Protein 8C4Y (pdb70)

Solvent-accessible surface area: 13620 Å² total; per-residue (Å²): 168,48,0,44,0,11,2,8,1,108,35,138,41,4,115,136,13,6,84,109,3,53,137,105,65,58,6,68,10,113,85,76,46,47,76,8,138,48,3,8,85,112,0,108,217,48,21,161,131,13,109,1,1,0,0,0,0,15,0,1,2,23,2,23,67,0,31,166,32,80,6,7,35,108,2,124,7,127,76,0,64,122,25,3,43,110,47,16,30,6,92,162,15,64,5,0,0,0,0,24,1,2,4,0,0,0,0,8,62,122,59,11,75,42,99,119,2,136,44,7,67,42,0,44,54,112,80,5,148,30,71,0,1,2,45,33,51,174,4,36,22,1,19,0,0,0,0,1,4,5,27,96,68,32,47,48,112,0,54,119,11,0,104,20,0,25,79,6,22,84,43,113,54,34,92,18,3,18,37,0,0,72,10,0,5,102,20,97,1,1,0,0,0,0,3,1,0,34,2,0,31,0,52,70,38,78,104,23,123,148,11,16,69,18,2,126,112,24,101,16,21,26,3,116,70,0,3,13,6,0,0,2,1,0,0,2,74,83,15,159,33,75,78,19,0,25,92,0,0,49,27,0,6,25,73,85,0,1,51,30,0,0,83,29,0,23,0,10,5,4,125,94,53,6,143,44,190,40,2,58,166,32,38,135,26,75,59,23,109,18,36,2,64,54,1,4,134,47,15,88,75,0,61,88,0,0,138,95,22,25,0,100

Radius of gyration: 19.35 Å; Cα contacts (8 Å, |Δi|>4): 670; chains: 1; bounding box: 44×44×49 Å

Foldseek 3Di:
DEAEEEEQLQPPFQVVLQVVVCVVPVHHYHYDYDHLVVVLVVCLVCPLNDQHFKYKHFWLQSVLVSVVSVFFDADDDPLQVVPFDPLQADPSRFKGFQFKWFWWKKFQCVQDPCVQDAALLSLLPCVLAQQEAEAFPVDSVQLLVLLLCCLPPNLVVSLVSLLSNVRRHPDDHHNAQLVVLQCRLVRVHGMYIHILLSLVCQCVQVVHDSSVNSSVSMQIHAHAATAMIGIMMGTTPNHPPNVVNVVSNSSSLDPNNSLSSCVSRVTQGRPGGHPDPSNCVSDDHHHPSNGSNSSNVCSVVSSVSCVVSPRD

Nearest PDB structures (foldseek):
  8rk1-assembly1_A  TM=1.003E+00  e=3.540E-62  Prochlorococcus marinus subsp. pastoris str. CCMP1986
  6g7q-assembly1_B  TM=9.591E-01  e=9.307E-36  Trichodesmium erythraeum IMS101
  2pt2-assembly1_A  TM=9.271E-01  e=3.217E-35  Synechocystis sp. PCC 6803
  7li1-assembly4_D  TM=9.434E-01  e=2.900E-34  Moraxella catarrhalis
  2voz-assembly1_B  TM=9.402E-01  e=2.953E-32  Synechocystis sp. PCC 6803

Structure (mmCIF, N/CA/C/O backbone):
data_8C4Y
#
_entry.id   8C4Y
#
_cell.length_a   39.079
_cell.length_b   78.290
_cell.length_c   47.389
_cell.angle_alpha   90.000
_cell.angle_beta   97.358
_cell.angle_gamma   90.000
#
_symmetry.space_group_name_H-M   'P 1 21 1'
#
loop_
_entity.id
_entity.type
_entity.pdbx_description
1 polymer 'Putative iron ABC transporter, substrate binding protein'
2 non-polymer 'FE (III) ION'
3 water water
#
loop_
_atom_site.group_PDB
_atom_site.id
_atom_site.type_symbol
_atom_site.label_atom_id
_atom_site.label_alt_id
_atom_site.label_comp_id
_atom_site.label_asym_id
_atom_site.label_entity_id
_atom_site.label_seq_id
_atom_site.pdbx_PDB_ins_code
_atom_site.Cartn_x
_atom_site.Cartn_y
_atom_site.Cartn_z
_atom_site.occupancy
_atom_site.B_iso_or_equiv
_atom_site.auth_seq_id
_atom_site.auth_comp_id
_atom_site.auth_asym_id
_atom_site.auth_atom_id
_atom_site.pdbx_PDB_model_num
ATOM 1 N N . LYS A 1 3 ? 35.791 7.830 -9.399 1.000 40.350 3 LYS AAA N 1
ATOM 2 C CA . LYS A 1 3 ? 34.439 8.123 -8.855 1.000 38.705 3 LYS AAA CA 1
ATOM 3 C C . LYS A 1 3 ? 34.156 7.120 -7.736 1.000 32.941 3 LYS AAA C 1
ATOM 4 O O . LYS A 1 3 ? 34.260 5.917 -7.963 1.000 34.199 3 LYS AAA O 1
ATOM 10 N N . GLU A 1 4 ? 33.847 7.607 -6.538 1.000 26.563 4 GLU AAA N 1
ATOM 11 C CA . GLU A 1 4 ? 33.492 6.741 -5.392 1.000 22.707 4 GLU AAA CA 1
ATOM 12 C C . GLU A 1 4 ? 32.388 7.415 -4.571 1.000 16.961 4 GLU AAA C 1
ATOM 13 O O . GLU A 1 4 ? 32.034 8.561 -4.846 1.000 15.805 4 GLU AAA O 1
ATOM 19 N N . VAL A 1 5 ? 31.829 6.671 -3.639 1.000 16.900 5 VAL AAA N 1
ATOM 20 C CA . VAL A 1 5 ? 30.810 7.187 -2.691 1.000 14.415 5 VAL AAA CA 1
ATOM 21 C C . VAL A 1 5 ? 31.111 6.538 -1.342 1.000 12.241 5 VAL AAA C 1
ATOM 22 O O . VAL A 1 5 ? 31.334 5.347 -1.260 1.000 12.078 5 VAL AAA O 1
ATOM 26 N N . LYS A 1 6 ? 31.063 7.340 -0.298 1.000 10.912 6 LYS AAA N 1
ATOM 27 C CA . LYS A 1 6 ? 31.290 6.833 1.063 1.000 12.882 6 LYS AAA CA 1
ATOM 28 C C . LYS A 1 6 ? 29.935 6.732 1.779 1.000 11.788 6 LYS AAA C 1
ATOM 29 O O . LYS A 1 6 ? 29.230 7.713 1.924 1.000 11.340 6 LYS AAA O 1
ATOM 35 N N . VAL A 1 7 ? 29.604 5.535 2.190 1.000 9.048 7 VAL AAA N 1
ATOM 36 C CA . VAL A 1 7 ? 28.348 5.226 2.910 1.000 10.328 7 VAL AAA CA 1
ATOM 37 C C . VAL A 1 7 ? 28.654 4.972 4.371 1.000 10.018 7 VAL AAA C 1
ATOM 38 O O . VAL A 1 7 ? 29.441 4.049 4.687 1.000 10.354 7 VAL AAA O 1
ATOM 42 N N . TYR A 1 8 ? 27.982 5.714 5.243 1.000 9.349 8 TYR AAA N 1
ATOM 43 C CA . TYR A 1 8 ? 27.963 5.429 6.690 1.000 9.017 8 TYR AAA CA 1
ATOM 44 C C . TYR A 1 8 ? 26.588 4.882 7.028 1.000 8.448 8 TYR AAA C 1
ATOM 45 O O . TYR A 1 8 ? 25.624 5.648 6.884 1.000 7.965 8 TYR AAA O 1
ATOM 54 N N . SER A 1 9 ? 26.490 3.599 7.317 1.000 8.104 9 SER AAA N 1
ATOM 55 C CA . SER A 1 9 ? 25.177 2.905 7.418 1.000 8.376 9 SER AAA CA 1
ATOM 56 C C . SER A 1 9 ? 24.942 2.429 8.851 1.000 9.643 9 SER AAA C 1
ATOM 57 O O . SER A 1 9 ? 25.887 1.788 9.409 1.000 10.394 9 SER AAA O 1
ATOM 60 N N . GLY A 1 10 ? 23.770 2.727 9.419 1.000 9.789 10 GLY AAA N 1
ATOM 61 C CA . GLY A 1 10 ? 23.302 2.267 10.732 1.000 10.362 10 GLY AAA CA 1
ATOM 62 C C . GLY A 1 10 ? 22.558 0.970 10.592 1.000 12.184 10 GLY AAA C 1
ATOM 63 O O . GLY A 1 10 ? 21.872 0.600 11.574 1.000 14.408 10 GLY AAA O 1
ATOM 64 N N . ARG A 1 11 ? 22.551 0.408 9.390 1.000 14.219 11 ARG AAA N 1
ATOM 65 C CA . ARG A 1 11 ? 21.949 -0.914 9.100 1.000 17.017 11 ARG AAA CA 1
ATOM 66 C C . ARG A 1 11 ? 22.992 -1.930 9.530 1.000 22.239 11 ARG AAA C 1
ATOM 67 O O . ARG A 1 11 ? 23.726 -2.444 8.653 1.000 22.851 11 ARG AAA O 1
ATOM 75 N N . HIS A 1 12 ? 23.012 -2.158 10.848 1.000 23.825 12 HIS AAA N 1
ATOM 76 C CA . HIS A 1 12 ? 24.048 -2.943 11.552 1.000 25.447 12 HIS AAA CA 1
ATOM 77 C C . HIS A 1 12 ? 23.514 -4.373 11.771 1.000 25.832 12 HIS AAA C 1
ATOM 78 O O . HIS A 1 12 ? 23.396 -4.846 12.924 1.000 29.540 12 HIS AAA O 1
ATOM 85 N N . TYR A 1 13 ? 23.262 -5.042 10.642 1.000 19.080 13 TYR AAA N 1
ATOM 86 C CA . TYR A 1 13 ? 22.862 -6.459 10.508 1.000 18.425 13 TYR AAA CA 1
ATOM 87 C C . TYR A 1 13 ? 23.950 -7.295 9.814 1.000 20.603 13 TYR AAA C 1
ATOM 88 O O . TYR A 1 13 ? 23.773 -8.536 9.798 1.000 21.703 13 TYR AAA O 1
ATOM 97 N N . ASN A 1 14 ? 24.965 -6.633 9.246 1.000 22.302 14 ASN AAA N 1
ATOM 98 C CA . ASN A 1 14 ? 26.116 -7.260 8.542 1.000 28.316 14 ASN AAA CA 1
ATOM 99 C C . ASN A 1 14 ? 25.554 -8.089 7.386 1.000 27.883 14 ASN AAA C 1
ATOM 100 O O . ASN A 1 14 ? 25.879 -9.278 7.273 1.000 31.536 14 ASN AAA O 1
ATOM 105 N N . THR A 1 15 ? 24.705 -7.487 6.564 1.000 23.872 15 THR AAA N 1
ATOM 106 C CA . THR A 1 15 ? 23.962 -8.200 5.498 1.000 26.628 15 THR AAA CA 1
ATOM 107 C C . THR A 1 15 ? 24.083 -7.479 4.143 1.000 28.975 15 THR AAA C 1
ATOM 108 O O . THR A 1 15 ? 23.946 -8.183 3.122 1.000 38.093 15 THR AAA O 1
ATOM 112 N N . ASP A 1 16 ? 24.331 -6.163 4.082 1.000 27.544 16 ASP AAA N 1
ATOM 113 C CA . ASP A 1 16 ? 24.055 -5.348 2.854 1.000 26.361 16 ASP AAA CA 1
ATOM 114 C C . ASP A 1 16 ? 25.212 -5.244 1.837 1.000 24.402 16 ASP AAA C 1
ATOM 115 O O . ASP A 1 16 ? 24.980 -4.648 0.778 1.000 28.667 16 ASP AAA O 1
ATOM 120 N N . LYS A 1 17 ? 26.422 -5.748 2.117 1.000 25.325 17 LYS AAA N 1
ATOM 121 C CA . LYS A 1 17 ? 27.611 -5.659 1.222 1.000 25.413 17 LYS AAA CA 1
ATOM 122 C C . LYS A 1 17 ? 27.281 -5.993 -0.239 1.000 26.241 17 LYS AAA C 1
ATOM 123 O O . LYS A 1 17 ? 27.779 -5.294 -1.169 1.000 26.695 17 LYS AAA O 1
ATOM 129 N N . GLU A 1 18 ? 26.510 -7.057 -0.462 1.000 25.404 18 GLU AAA N 1
ATOM 130 C CA . GLU A 1 18 ? 26.246 -7.587 -1.816 1.000 25.041 18 GLU AAA CA 1
ATOM 131 C C . GLU A 1 18 ? 25.460 -6.560 -2.629 1.000 22.487 18 GLU AAA C 1
ATOM 132 O O . GLU A 1 18 ? 25.670 -6.487 -3.844 1.000 20.642 18 GLU AAA O 1
ATOM 138 N N . VAL A 1 19 ? 24.599 -5.781 -1.975 1.000 18.457 19 VAL AAA N 1
ATOM 139 C CA . VAL A 1 19 ? 23.767 -4.746 -2.660 1.000 17.387 19 VAL AAA CA 1
ATOM 140 C C . VAL A 1 19 ? 24.715 -3.647 -3.157 1.000 16.560 19 VAL AAA C 1
ATOM 141 O O . VAL A 1 19 ? 24.645 -3.242 -4.338 1.000 16.643 19 VAL AAA O 1
ATOM 145 N N . TYR A 1 20 ? 25.605 -3.157 -2.294 1.000 14.932 20 TYR AAA N 1
ATOM 146 C CA . TYR A 1 20 ? 26.598 -2.138 -2.711 1.000 18.220 20 TYR AAA CA 1
ATOM 147 C C . TYR A 1 20 ? 27.478 -2.683 -3.845 1.000 20.387 20 TYR AAA C 1
ATOM 148 O O . TYR A 1 20 ? 27.765 -1.952 -4.798 1.000 18.306 20 TYR AAA O 1
ATOM 157 N N . GLN A 1 21 ? 27.906 -3.935 -3.740 1.000 23.762 21 GLN AAA N 1
ATOM 158 C CA . GLN A 1 21 ? 28.681 -4.578 -4.833 1.000 23.342 21 GLN AAA CA 1
ATOM 159 C C . GLN A 1 21 ? 27.879 -4.601 -6.141 1.000 23.058 21 GLN AAA C 1
ATOM 160 O O . GLN A 1 21 ? 28.462 -4.230 -7.143 1.000 22.662 21 GLN AAA O 1
ATOM 166 N N . LYS A 1 22 ? 26.594 -4.970 -6.142 1.000 22.512 22 LYS AAA N 1
ATOM 167 C CA . LYS A 1 22 ? 25.750 -4.923 -7.370 1.000 26.090 22 LYS AAA CA 1
ATOM 168 C C . LYS A 1 22 ? 25.696 -3.479 -7.914 1.000 24.800 22 LYS AAA C 1
ATOM 169 O O . LYS A 1 22 ? 25.813 -3.304 -9.147 1.000 23.759 22 LYS AAA O 1
ATOM 175 N N . PHE A 1 23 ? 25.586 -2.435 -7.073 1.000 22.091 23 PHE AAA N 1
ATOM 176 C CA . PHE A 1 23 ? 25.601 -1.037 -7.565 1.000 20.811 23 PHE AAA CA 1
ATOM 177 C C . PHE A 1 23 ? 26.952 -0.736 -8.237 1.000 21.795 23 PHE AAA C 1
ATOM 178 O O . PHE A 1 23 ? 26.973 -0.061 -9.250 1.000 21.195 23 PHE AAA O 1
ATOM 186 N N . GLN A 1 24 ? 28.049 -1.139 -7.597 1.000 25.162 24 GLN AAA N 1
ATOM 187 C CA . GLN A 1 24 ? 29.452 -0.884 -8.026 1.000 29.512 24 GLN AAA CA 1
ATOM 188 C C . GLN A 1 24 ? 29.640 -1.454 -9.445 1.000 29.799 24 GLN AAA C 1
ATOM 189 O O . GLN A 1 24 ? 30.102 -0.704 -10.316 1.000 32.128 24 GLN AAA O 1
ATOM 195 N N . GLU A 1 25 ? 29.260 -2.718 -9.659 1.000 33.986 25 GLU AAA N 1
ATOM 196 C CA . GLU A 1 25 ? 29.435 -3.434 -10.957 1.000 36.220 25 GLU AAA CA 1
ATOM 197 C C . GLU A 1 25 ? 28.693 -2.666 -12.048 1.000 37.190 25 GLU AAA C 1
ATOM 198 O O . GLU A 1 25 ? 29.284 -2.416 -13.120 1.000 38.258 25 GLU AAA O 1
ATOM 204 N N . GLN A 1 26 ? 27.431 -2.333 -11.773 1.000 35.170 26 GLN AAA N 1
ATOM 205 C CA . GLN A 1 26 ? 26.475 -1.737 -12.739 1.000 34.963 26 GLN AAA CA 1
ATOM 206 C C . GLN A 1 26 ? 26.893 -0.310 -13.110 1.000 34.338 26 GLN AAA C 1
ATOM 207 O O . GLN A 1 26 ? 26.591 0.072 -14.232 1.000 37.342 26 GLN AAA O 1
ATOM 213 N N . THR A 1 27 ? 27.536 0.453 -12.211 1.000 30.253 27 THR AAA N 1
ATOM 214 C CA . THR A 1 27 ? 27.785 1.915 -12.380 1.000 28.748 27 THR AAA CA 1
ATOM 215 C C . THR A 1 27 ? 29.284 2.239 -12.502 1.000 28.306 27 THR AAA C 1
ATOM 216 O O . THR A 1 27 ? 29.592 3.339 -13.039 1.000 32.717 27 THR AAA O 1
ATOM 220 N N . GLY A 1 28 ? 30.182 1.390 -11.983 1.000 27.941 28 GLY AAA N 1
ATOM 221 C CA . GLY A 1 28 ? 31.641 1.647 -11.949 1.000 29.375 28 GLY AAA CA 1
ATOM 222 C C . GLY A 1 28 ? 32.041 2.582 -10.819 1.000 28.546 28 GLY AAA C 1
ATOM 223 O O . GLY A 1 28 ? 33.243 2.768 -10.588 1.000 31.682 28 GLY AAA O 1
ATOM 224 N N . ILE A 1 29 ? 31.068 3.083 -10.060 1.000 26.805 29 ILE AAA N 1
ATOM 225 C CA . ILE A 1 29 ? 31.329 3.916 -8.853 1.000 22.802 29 ILE AAA CA 1
ATOM 226 C C . ILE A 1 29 ? 31.695 2.985 -7.701 1.000 20.057 29 ILE AAA C 1
ATOM 227 O O . ILE A 1 29 ? 30.893 2.156 -7.329 1.000 21.080 29 ILE AAA O 1
ATOM 232 N N . LYS A 1 30 ? 32.848 3.193 -7.105 1.000 21.508 30 LYS AAA N 1
ATOM 233 C CA . LYS A 1 30 ? 33.315 2.353 -5.988 1.000 23.806 30 LYS AAA CA 1
ATOM 234 C C . LYS A 1 30 ? 32.567 2.791 -4.724 1.000 23.805 30 LYS AAA C 1
ATOM 235 O O . LYS A 1 30 ? 32.555 3.992 -4.411 1.000 23.746 30 LYS AAA O 1
ATOM 239 N N . VAL A 1 31 ? 32.033 1.833 -3.988 1.000 20.230 31 VAL AAA N 1
ATOM 240 C CA . VAL A 1 31 ? 31.308 2.122 -2.720 1.000 19.740 31 VAL AAA CA 1
ATOM 241 C C . VAL A 1 31 ? 32.223 1.782 -1.553 1.000 19.602 31 VAL AAA C 1
ATOM 242 O O . VAL A 1 31 ? 32.658 0.596 -1.453 1.000 23.054 31 VAL AAA O 1
ATOM 246 N N . ARG A 1 32 ? 32.521 2.776 -0.725 1.000 17.859 32 ARG AAA N 1
ATOM 247 C CA . ARG A 1 32 ? 33.264 2.591 0.541 1.000 18.726 32 ARG AAA CA 1
ATOM 248 C C . ARG A 1 32 ? 32.214 2.634 1.638 1.000 17.243 32 ARG AAA C 1
ATOM 249 O O . ARG A 1 32 ? 31.636 3.681 1.773 1.000 16.932 32 ARG AAA O 1
ATOM 257 N N . TYR A 1 33 ? 31.942 1.523 2.310 1.000 17.736 33 TYR AAA N 1
ATOM 258 C CA . TYR A 1 33 ? 30.862 1.457 3.317 1.000 21.366 33 TYR AAA CA 1
ATOM 259 C C . TYR A 1 33 ? 31.508 1.217 4.673 1.000 21.228 33 TYR AAA C 1
ATOM 260 O O . TYR A 1 33 ? 32.494 0.455 4.796 1.000 20.252 33 TYR AAA O 1
ATOM 269 N N . ILE A 1 34 ? 30.953 1.897 5.648 1.000 15.906 34 ILE AAA N 1
ATOM 270 C CA . ILE A 1 34 ? 31.107 1.612 7.090 1.000 16.734 34 ILE AAA CA 1
ATOM 271 C C . ILE A 1 34 ? 29.733 1.222 7.597 1.000 15.316 34 ILE AAA C 1
ATOM 272 O O . ILE A 1 34 ? 28.841 1.999 7.362 1.000 12.311 34 ILE AAA O 1
ATOM 277 N N . GLU A 1 35 ? 29.638 0.134 8.336 1.000 12.388 35 GLU AAA N 1
ATOM 278 C CA . GLU A 1 35 ? 28.394 -0.224 8.995 1.000 17.178 35 GLU AAA CA 1
ATOM 279 C C . GLU A 1 35 ? 28.680 -0.239 10.481 1.000 16.494 35 GLU AAA C 1
ATOM 280 O O . GLU A 1 35 ? 29.546 -1.036 10.905 1.000 16.015 35 GLU AAA O 1
ATOM 286 N N . THR A 1 36 ? 27.961 0.575 11.235 1.000 15.724 36 THR AAA N 1
ATOM 287 C CA . THR A 1 36 ? 28.043 0.543 12.704 1.000 17.114 36 THR AAA CA 1
ATOM 288 C C . THR A 1 36 ? 26.737 1.110 13.259 1.000 18.140 36 THR AAA C 1
ATOM 289 O O . THR A 1 36 ? 25.831 1.363 12.478 1.000 17.114 36 THR AAA O 1
ATOM 293 N N . ASP A 1 37 ? 26.667 1.315 14.563 1.000 16.930 37 ASP AAA N 1
ATOM 294 C CA . ASP A 1 37 ? 25.455 1.804 15.264 1.000 16.854 37 ASP AAA CA 1
ATOM 295 C C . ASP A 1 37 ? 25.063 3.196 14.735 1.000 15.230 37 ASP AAA C 1
ATOM 296 O O . ASP A 1 37 ? 25.953 4.084 14.626 1.000 13.236 37 ASP AAA O 1
ATOM 301 N N . GLY A 1 38 ? 23.782 3.388 14.398 1.000 13.545 38 GLY AAA N 1
ATOM 302 C CA . GLY A 1 38 ? 23.314 4.690 13.868 1.000 13.568 38 GLY AAA CA 1
ATOM 303 C C . GLY A 1 38 ? 23.634 5.831 14.819 1.000 13.975 38 GLY AAA C 1
ATOM 304 O O . GLY A 1 38 ? 24.025 6.908 14.354 1.000 12.233 38 GLY AAA O 1
ATOM 305 N N . LYS A 1 39 ? 23.436 5.645 16.119 1.000 15.857 39 LYS AAA N 1
ATOM 306 C CA . LYS A 1 39 ? 23.705 6.731 17.093 1.000 16.448 39 LYS AAA CA 1
ATOM 307 C C . LYS A 1 39 ? 25.201 7.073 17.068 1.000 13.571 39 LYS AAA C 1
ATOM 308 O O . LYS A 1 39 ? 25.483 8.278 17.165 1.000 14.409 39 LYS AAA O 1
ATOM 314 N N . ALA A 1 40 ? 26.116 6.097 16.918 1.000 13.402 40 ALA AAA N 1
ATOM 315 C CA . ALA A 1 40 ? 27.583 6.327 16.814 1.000 13.462 40 ALA AAA CA 1
ATOM 316 C C . ALA A 1 40 ? 27.848 7.144 15.542 1.000 14.125 40 ALA AAA C 1
ATOM 317 O O . ALA A 1 40 ? 28.676 8.039 15.536 1.000 15.390 40 ALA AAA O 1
ATOM 319 N N . ILE A 1 41 ? 27.080 6.898 14.495 1.000 11.778 41 ILE AAA N 1
ATOM 320 C CA . ILE A 1 41 ? 27.273 7.631 13.214 1.000 10.677 41 ILE AAA CA 1
ATOM 321 C C . ILE A 1 41 ? 26.856 9.081 13.414 1.000 10.161 41 ILE AAA C 1
ATOM 322 O O . ILE A 1 41 ? 27.642 9.959 12.974 1.000 10.794 41 ILE AAA O 1
ATOM 327 N N . ILE A 1 42 ? 25.713 9.333 14.037 1.000 9.968 42 ILE AAA N 1
ATOM 328 C CA . ILE A 1 42 ? 25.214 10.705 14.256 1.000 10.408 42 ILE AAA CA 1
ATOM 329 C C . ILE A 1 42 ? 26.268 11.444 15.087 1.000 10.797 42 ILE AAA C 1
ATOM 330 O O . ILE A 1 42 ? 26.612 12.545 14.700 1.000 10.219 42 ILE AAA O 1
ATOM 335 N N . GLU A 1 43 ? 26.772 10.812 16.144 1.000 11.227 43 GLU AAA N 1
ATOM 336 C CA . GLU A 1 43 ? 27.727 11.515 17.044 1.000 12.095 43 GLU AAA CA 1
ATOM 337 C C . GLU A 1 43 ? 29.044 11.788 16.277 1.000 11.164 43 GLU AAA C 1
ATOM 338 O O . GLU A 1 43 ? 29.635 12.913 16.366 1.000 10.891 43 GLU AAA O 1
ATOM 344 N N . ARG A 1 44 ? 29.489 10.842 15.469 1.000 10.798 44 ARG AAA N 1
ATOM 345 C CA . ARG A 1 44 ? 30.734 11.000 14.704 1.000 11.314 44 ARG AAA CA 1
ATOM 346 C C . ARG A 1 44 ? 30.566 12.146 13.683 1.000 11.845 44 ARG AAA C 1
ATOM 347 O O . ARG A 1 44 ? 31.489 12.980 13.523 1.000 10.949 44 ARG AAA O 1
ATOM 355 N N . LEU A 1 45 ? 29.456 12.181 12.947 1.000 9.897 45 LEU AAA N 1
ATOM 356 C CA . LEU A 1 45 ? 29.278 13.266 11.972 1.000 10.764 45 LEU AAA CA 1
ATOM 357 C C . LEU A 1 45 ? 29.152 14.642 12.629 1.000 11.111 45 LEU AAA C 1
ATOM 358 O O . LEU A 1 45 ? 29.583 15.639 12.020 1.000 12.169 45 LEU AAA O 1
ATOM 363 N N . LYS A 1 46 ? 28.508 14.765 13.787 1.000 12.734 46 LYS AAA N 1
ATOM 364 C CA . LYS A 1 46 ? 28.391 16.075 14.465 1.000 15.157 46 LYS AAA CA 1
ATOM 365 C C . LYS A 1 46 ? 29.800 16.589 14.777 1.000 13.701 46 LYS AAA C 1
ATOM 366 O O . LYS A 1 46 ? 30.036 17.803 14.691 1.000 14.317 46 LYS AAA O 1
ATOM 372 N N . ARG A 1 47 ? 30.656 15.687 15.222 1.000 13.567 47 ARG AAA N 1
ATOM 373 C CA . ARG A 1 47 ? 32.049 15.999 15.639 1.000 16.304 47 ARG AAA CA 1
ATOM 374 C C . ARG A 1 47 ? 32.887 16.354 14.393 1.000 15.299 47 ARG AAA C 1
ATOM 375 O O . ARG A 1 47 ? 33.608 17.368 14.397 1.000 14.354 47 ARG AAA O 1
ATOM 383 N N . GLU A 1 48 ? 32.769 15.589 13.306 1.000 12.776 48 GLU AAA N 1
ATOM 384 C CA . GLU A 1 48 ? 33.590 15.811 12.080 1.000 13.664 48 GLU AAA CA 1
ATOM 385 C C . GLU A 1 48 ? 33.096 17.035 11.308 1.000 14.114 48 GLU AAA C 1
ATOM 386 O O . GLU A 1 48 ? 33.926 17.728 10.699 1.000 15.482 48 GLU AAA O 1
ATOM 392 N N . GLY A 1 49 ? 31.794 17.268 11.269 1.000 13.593 49 GLY AAA N 1
ATOM 393 C CA . GLY A 1 49 ? 31.178 18.338 10.451 1.000 15.576 49 GLY AAA CA 1
ATOM 394 C C . GLY A 1 49 ? 31.722 18.386 9.037 1.000 14.864 49 GLY AAA C 1
ATOM 395 O O . GLY A 1 49 ? 31.692 17.361 8.342 1.000 14.314 49 GLY AAA O 1
ATOM 396 N N . LYS A 1 50 ? 32.306 19.510 8.623 1.000 17.611 50 LYS AAA N 1
ATOM 397 C CA . LYS A 1 50 ? 32.791 19.721 7.236 1.000 19.882 50 LYS AAA CA 1
ATOM 398 C C . LYS A 1 50 ? 33.972 18.798 6.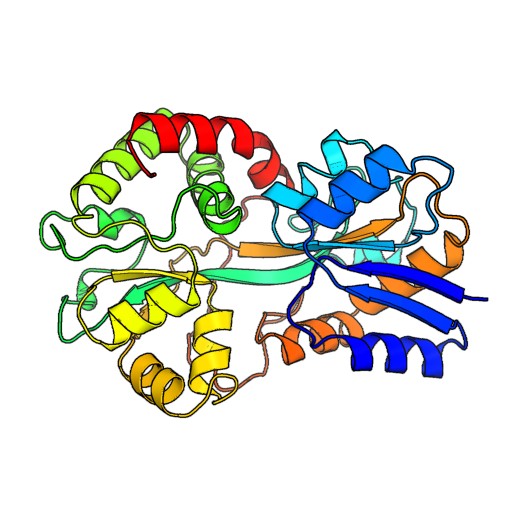913 1.000 18.228 50 LYS AAA C 1
ATOM 399 O O . LYS A 1 50 ? 34.332 18.701 5.721 1.000 20.407 50 LYS AAA O 1
ATOM 405 N N . ASN A 1 51 ? 34.588 18.152 7.906 1.000 17.303 51 ASN AAA N 1
ATOM 406 C CA . ASN A 1 51 ? 35.799 17.327 7.697 1.000 18.915 51 ASN AAA CA 1
ATOM 407 C C . ASN A 1 51 ? 35.391 15.861 7.575 1.000 16.822 51 ASN AAA C 1
ATOM 408 O O . ASN A 1 51 ? 36.257 15.033 7.330 1.000 17.244 51 ASN AAA O 1
ATOM 413 N N . SER A 1 52 ? 34.100 15.559 7.659 1.000 13.207 52 SER AAA N 1
ATOM 414 C CA . SER A 1 52 ? 33.634 14.173 7.552 1.000 13.885 52 SER AAA CA 1
ATOM 415 C C . SER A 1 52 ? 33.819 13.704 6.130 1.000 13.263 52 SER AAA C 1
ATOM 416 O O . SER A 1 52 ? 33.691 14.526 5.213 1.000 15.915 52 SER AAA O 1
ATOM 419 N N . GLN A 1 53 ? 34.007 12.410 5.964 1.000 12.156 53 GLN AAA N 1
ATOM 420 C CA . GLN A 1 53 ? 34.056 11.805 4.623 1.000 13.213 53 GLN AAA CA 1
ATOM 421 C C . GLN A 1 53 ? 32.742 11.120 4.225 1.000 11.873 53 GLN AAA C 1
ATOM 422 O O . GLN A 1 53 ? 32.705 10.554 3.142 1.000 12.864 53 GLN AAA O 1
ATOM 428 N N . ALA A 1 54 ? 31.695 11.249 5.027 1.000 12.327 54 ALA AAA N 1
ATOM 429 C CA . ALA A 1 54 ? 30.399 10.636 4.693 1.000 10.825 54 ALA AAA CA 1
ATOM 430 C C . ALA A 1 54 ? 29.829 11.356 3.475 1.000 9.177 54 ALA AAA C 1
ATOM 431 O O . ALA A 1 54 ? 29.828 12.614 3.395 1.000 7.960 54 ALA AAA O 1
ATOM 433 N N . ASP A 1 55 ? 29.340 10.557 2.545 1.000 8.305 55 ASP AAA N 1
ATOM 434 C CA . ASP A 1 55 ? 28.503 11.078 1.450 1.000 9.140 55 ASP AAA CA 1
ATOM 435 C C . ASP A 1 55 ? 27.042 10.708 1.685 1.000 8.851 55 ASP AAA C 1
ATOM 436 O O . ASP A 1 55 ? 26.186 11.582 1.548 1.000 9.321 55 ASP AAA O 1
ATOM 441 N N . LEU A 1 56 ? 26.771 9.440 1.964 1.000 8.910 56 LEU AAA N 1
ATOM 442 C CA . LEU A 1 56 ? 25.401 8.923 2.126 1.000 8.449 56 LEU AAA CA 1
ATOM 443 C C . LEU A 1 56 ? 25.300 8.341 3.529 1.000 8.008 56 LEU AAA C 1
ATOM 444 O O . LEU A 1 56 ? 26.242 7.632 3.949 1.000 8.490 56 LEU AAA O 1
ATOM 449 N N . VAL A 1 57 ? 24.259 8.722 4.231 1.000 7.279 57 VAL AAA N 1
ATOM 450 C CA . VAL A 1 57 ? 24.001 8.201 5.586 1.000 7.067 57 VAL AAA CA 1
ATOM 451 C C . VAL A 1 57 ? 22.722 7.382 5.562 1.000 6.375 57 VAL AAA C 1
ATOM 452 O O . VAL A 1 57 ? 21.743 7.853 5.005 1.000 6.903 57 VAL AAA O 1
ATOM 456 N N . ILE A 1 58 ? 22.815 6.161 6.035 1.000 6.227 58 ILE AAA N 1
ATOM 457 C CA . ILE A 1 58 ? 21.662 5.243 6.120 1.000 7.151 58 ILE AAA CA 1
ATOM 458 C C . ILE A 1 58 ? 21.377 5.050 7.603 1.000 7.330 58 ILE AAA C 1
ATOM 459 O O . ILE A 1 58 ? 22.315 4.738 8.370 1.000 5.735 58 ILE AAA O 1
ATOM 464 N N . LEU A 1 59 ? 20.130 5.211 8.006 1.000 6.637 59 LEU AAA N 1
ATOM 465 C CA . LEU A 1 59 ? 19.800 5.082 9.423 1.000 6.378 59 LEU AAA CA 1
ATOM 466 C C . LEU A 1 59 ? 18.557 4.221 9.558 1.000 6.662 59 LEU AAA C 1
ATOM 467 O O . LEU A 1 59 ? 17.735 4.178 8.678 1.000 6.616 59 LEU AAA O 1
ATOM 472 N N . VAL A 1 60 ? 18.416 3.616 10.725 1.000 6.711 60 VAL AAA N 1
ATOM 473 C CA . VAL A 1 60 ? 17.291 2.714 11.014 1.000 6.577 60 VAL AAA CA 1
ATOM 474 C C . VAL A 1 60 ? 16.429 3.392 12.057 1.000 5.864 60 VAL AAA C 1
ATOM 475 O O . VAL A 1 60 ? 16.948 3.798 13.106 1.000 5.809 60 VAL AAA O 1
ATOM 479 N N . ASP A 1 61 ? 15.126 3.472 11.791 1.000 5.833 61 ASP AAA N 1
ATOM 480 C CA . ASP A 1 61 ? 14.058 3.901 12.740 1.000 5.924 61 ASP AAA CA 1
ATOM 481 C C . ASP A 1 61 ? 13.791 5.387 12.609 1.000 5.162 61 ASP AAA C 1
ATOM 482 O O . ASP A 1 61 ? 14.681 6.199 12.622 1.000 4.882 61 ASP AAA O 1
ATOM 487 N N . ALA A 1 62 ? 12.528 5.724 12.485 1.000 5.883 62 ALA AAA N 1
ATOM 488 C CA . ALA A 1 62 ? 12.024 7.101 12.541 1.000 5.643 62 ALA AAA CA 1
ATOM 489 C C . ALA A 1 62 ? 12.720 7.933 13.635 1.000 6.022 62 ALA AAA C 1
ATOM 490 O O . ALA A 1 62 ? 12.957 9.123 13.427 1.000 5.626 62 ALA AAA O 1
ATOM 492 N N . ALA A 1 63 ? 12.894 7.386 14.842 1.000 5.729 63 ALA AAA N 1
ATOM 493 C CA . ALA A 1 63 ? 13.445 8.157 15.981 1.000 6.490 63 ALA AAA CA 1
ATOM 494 C C . ALA A 1 63 ? 14.850 8.643 15.635 1.000 6.782 63 ALA AAA C 1
ATOM 495 O O . ALA A 1 63 ? 15.199 9.740 16.024 1.000 7.904 63 ALA AAA O 1
ATOM 497 N N . ILE A 1 64 ? 15.665 7.799 15.021 1.000 6.546 64 ILE AAA N 1
ATOM 498 C CA . ILE A 1 64 ? 17.092 8.065 14.717 1.000 7.245 64 ILE AAA CA 1
ATOM 499 C C .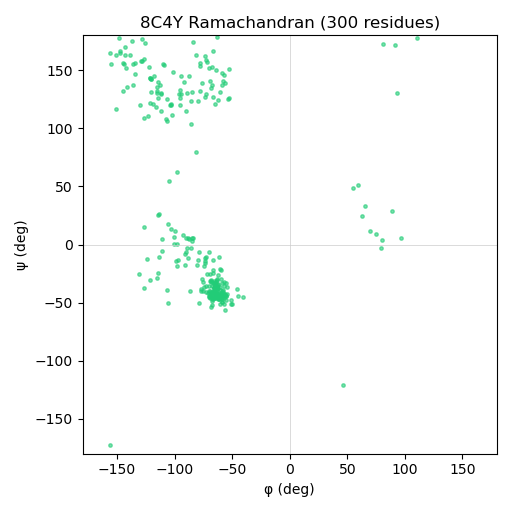 ILE A 1 64 ? 17.144 8.994 13.492 1.000 7.072 64 ILE AAA C 1
ATOM 500 O O . ILE A 1 64 ? 17.943 9.903 13.435 1.000 6.705 64 ILE AAA O 1
ATOM 505 N N . ILE A 1 65 ? 16.280 8.810 12.515 1.000 7.032 65 ILE AAA N 1
ATOM 506 C CA . ILE A 1 65 ? 16.167 9.727 11.354 1.000 7.632 65 ILE AAA CA 1
ATOM 507 C C . ILE A 1 65 ? 15.841 11.115 11.902 1.000 9.619 65 ILE AAA C 1
ATOM 508 O O . ILE A 1 65 ? 16.488 12.069 11.477 1.000 12.295 65 ILE AAA O 1
ATOM 513 N N . GLU A 1 66 ? 14.938 11.200 12.880 1.000 10.901 66 GLU AAA N 1
ATOM 514 C CA . GLU A 1 66 ? 14.515 12.515 13.450 1.000 12.104 66 GLU AAA CA 1
ATOM 515 C C . GLU A 1 66 ? 15.744 13.130 14.118 1.000 11.115 66 GLU AAA C 1
ATOM 516 O O . GLU A 1 66 ? 16.019 14.322 13.948 1.000 11.343 66 GLU AAA O 1
ATOM 522 N N A ASN A 1 67 ? 16.467 12.354 14.922 0.500 10.623 67 ASN AAA N 1
ATOM 523 N N B ASN A 1 67 ? 16.505 12.335 14.846 0.500 10.915 67 ASN AAA N 1
ATOM 524 C CA A ASN A 1 67 ? 17.683 12.885 15.603 0.500 10.677 67 ASN AAA CA 1
ATOM 525 C CA B ASN A 1 67 ? 17.693 12.826 15.593 0.500 11.160 67 ASN AAA CA 1
ATOM 526 C C A ASN A 1 67 ? 18.613 13.460 14.536 0.500 9.727 67 ASN AAA C 1
ATOM 527 C C B ASN A 1 67 ? 18.785 13.324 14.639 0.500 10.029 67 ASN AAA C 1
ATOM 528 O O A ASN A 1 67 ? 19.008 14.625 14.700 0.500 8.765 67 ASN AAA O 1
ATOM 529 O O B ASN A 1 67 ? 19.569 14.220 15.020 0.500 8.816 67 ASN AAA O 1
ATOM 538 N N . ALA A 1 68 ? 18.916 12.697 13.474 1.000 9.183 68 ALA AAA N 1
ATOM 539 C CA . ALA A 1 68 ? 19.840 13.114 12.419 1.000 9.929 68 ALA AAA CA 1
ATOM 540 C C . ALA A 1 68 ? 19.349 14.394 11.764 1.000 10.935 68 ALA AAA C 1
ATOM 541 O O . ALA A 1 68 ? 20.159 15.296 11.566 1.000 12.357 68 ALA AAA O 1
ATOM 543 N N . SER A 1 69 ? 18.049 14.485 11.521 1.000 12.845 69 SER AAA N 1
ATOM 544 C CA . SER A 1 69 ? 17.402 15.655 10.885 1.000 15.472 69 SER AAA CA 1
ATOM 545 C C . SER A 1 69 ? 17.598 16.857 11.806 1.000 16.667 69 SER AAA C 1
ATOM 546 O O . SER A 1 69 ? 17.944 17.947 11.280 1.000 20.885 69 SER AAA O 1
ATOM 549 N N . LYS A 1 70 ? 17.424 16.682 13.112 1.000 16.588 70 LYS AAA N 1
ATOM 550 C CA . LYS A 1 70 ? 17.503 17.802 14.101 1.000 22.228 70 LYS AAA CA 1
ATOM 551 C C . LYS A 1 70 ? 18.953 18.294 14.176 1.000 20.956 70 LYS AAA C 1
ATOM 552 O O . LYS A 1 70 ? 19.148 19.482 14.494 1.000 21.416 70 LYS AAA O 1
ATOM 558 N N . ALA A 1 71 ? 19.912 17.390 13.942 1.000 15.394 71 ALA AAA N 1
ATOM 559 C CA . ALA A 1 71 ? 21.366 17.646 14.009 1.000 14.808 71 ALA AAA CA 1
ATOM 560 C C . ALA A 1 71 ? 21.847 18.244 12.686 1.000 15.805 71 ALA AAA C 1
ATOM 561 O O . ALA A 1 71 ? 23.082 18.401 12.519 1.000 16.327 71 ALA AAA O 1
ATOM 563 N N . ASN A 1 72 ? 20.911 18.537 11.781 1.000 15.707 72 ASN AAA N 1
ATOM 564 C CA . ASN A 1 72 ? 21.191 19.126 10.456 1.000 20.091 72 ASN AAA CA 1
ATOM 565 C C . ASN A 1 72 ? 22.205 18.269 9.685 1.000 16.385 72 ASN AAA C 1
ATOM 566 O O . ASN A 1 72 ? 23.100 18.824 9.082 1.000 18.572 72 ASN AAA O 1
ATOM 571 N N . LEU A 1 73 ? 22.032 16.959 9.597 1.000 13.476 73 LEU AAA N 1
ATOM 572 C CA . LEU A 1 73 ? 23.082 16.083 9.030 1.000 13.274 73 LEU AAA CA 1
ATOM 573 C C . LEU A 1 73 ? 22.837 15.931 7.531 1.000 12.259 73 LEU AAA C 1
ATOM 574 O O . LEU A 1 73 ? 23.772 15.467 6.818 1.000 13.240 73 LEU AAA O 1
ATOM 579 N N . PHE A 1 74 ? 21.635 16.255 7.073 1.000 9.634 74 PHE AAA N 1
ATOM 580 C CA . PHE A 1 74 ? 21.271 15.955 5.679 1.000 9.772 74 PHE AAA CA 1
ATOM 581 C C . PHE A 1 74 ? 21.165 17.231 4.848 1.000 10.583 74 PHE AAA C 1
ATOM 582 O O . PHE A 1 74 ? 20.770 18.275 5.380 1.000 11.349 74 PHE AAA O 1
ATOM 590 N N . GLN A 1 75 ? 21.342 17.092 3.537 1.000 10.822 75 GLN AAA N 1
ATOM 591 C CA . GLN A 1 75 ? 20.960 18.205 2.644 1.000 11.580 75 GLN AAA CA 1
ATOM 592 C C . GLN A 1 75 ? 19.717 17.809 1.864 1.000 11.829 75 GLN AAA C 1
ATOM 593 O O . GLN A 1 75 ? 19.492 16.639 1.639 1.000 10.556 75 GLN AAA O 1
ATOM 599 N N . LYS A 1 76 ? 18.960 18.810 1.435 1.000 13.881 76 LYS AAA N 1
ATOM 600 C CA . LYS A 1 76 ? 17.834 18.611 0.502 1.000 17.228 76 LYS AAA CA 1
ATOM 601 C C . LYS A 1 76 ? 18.415 18.187 -0.837 1.000 17.051 76 LYS AAA C 1
ATOM 602 O O . LYS A 1 76 ? 19.457 18.711 -1.253 1.000 17.446 76 LYS AAA O 1
ATOM 608 N N . ILE A 1 77 ? 17.812 17.207 -1.496 1.000 17.570 77 ILE AAA N 1
ATOM 609 C CA . ILE A 1 77 ? 18.298 16.778 -2.839 1.000 18.854 77 ILE AAA CA 1
ATOM 610 C C . ILE A 1 77 ? 17.125 16.829 -3.807 1.000 17.985 77 ILE AAA C 1
ATOM 611 O O . ILE A 1 77 ? 15.977 16.821 -3.317 1.000 22.329 77 ILE AAA O 1
ATOM 616 N N . ASN A 1 78 ? 17.475 16.887 -5.077 1.000 25.752 78 ASN AAA N 1
ATOM 617 C CA . ASN A 1 78 ? 16.582 16.965 -6.260 1.000 28.422 78 ASN AAA CA 1
ATOM 618 C C . ASN A 1 78 ? 16.741 15.636 -6.974 1.000 25.424 78 ASN AAA C 1
ATOM 619 O O . ASN A 1 78 ? 17.881 15.301 -7.379 1.000 30.717 78 ASN AAA O 1
ATOM 624 N N . SER A 1 79 ? 15.678 14.853 -7.021 1.000 21.794 79 SER AAA N 1
ATOM 625 C CA . SER A 1 79 ? 15.703 13.586 -7.793 1.000 19.305 79 SER AAA CA 1
ATOM 626 C C . SER A 1 79 ? 14.296 13.289 -8.264 1.000 18.692 79 SER AAA C 1
ATOM 627 O O . SER A 1 79 ? 13.414 13.093 -7.416 1.000 20.160 79 SER AAA O 1
ATOM 630 N N . ASN A 1 80 ? 14.094 13.274 -9.569 1.000 22.316 80 ASN AAA N 1
ATOM 631 C CA . ASN A 1 80 ? 12.749 12.999 -10.128 1.000 24.137 80 ASN AAA CA 1
ATOM 632 C C . ASN A 1 80 ? 12.331 11.582 -9.725 1.000 19.584 80 ASN AAA C 1
ATOM 633 O O . ASN A 1 80 ? 11.128 11.353 -9.517 1.000 21.505 80 ASN AAA O 1
ATOM 638 N N . PHE A 1 81 ? 13.291 10.658 -9.651 1.000 16.198 81 PHE AAA N 1
ATOM 639 C CA . PHE A 1 81 ? 13.007 9.255 -9.339 1.000 13.290 81 PHE AAA CA 1
ATOM 640 C C . PHE A 1 81 ? 12.524 9.146 -7.880 1.000 12.719 81 PHE AAA C 1
ATOM 641 O O . PHE A 1 81 ? 11.504 8.483 -7.643 1.000 12.982 81 PHE AAA O 1
ATOM 649 N N . LEU A 1 82 ? 13.266 9.701 -6.925 1.000 13.248 82 LEU AAA N 1
ATOM 650 C CA . LEU A 1 82 ? 12.889 9.561 -5.491 1.000 15.158 82 LEU AAA CA 1
ATOM 651 C C . LEU A 1 82 ? 11.555 10.304 -5.228 1.000 17.612 82 LEU AAA C 1
ATOM 652 O O . LEU A 1 82 ? 10.679 9.699 -4.560 1.000 21.728 82 LEU AAA O 1
ATOM 657 N N . GLU A 1 83 ? 11.390 11.537 -5.730 1.000 23.781 83 GLU AAA N 1
ATOM 658 C CA . GLU A 1 83 ? 10.202 12.397 -5.430 1.000 26.733 83 GLU AAA CA 1
ATOM 659 C C . GLU A 1 83 ? 8.960 11.686 -5.989 1.000 28.959 83 GLU AAA C 1
ATOM 660 O O . GLU A 1 83 ? 7.949 11.668 -5.301 1.000 33.152 83 GLU AAA O 1
ATOM 666 N N . ASN A 1 84 ? 9.071 11.003 -7.139 1.000 31.616 84 ASN AAA N 1
ATOM 667 C CA . ASN A 1 84 ? 7.934 10.358 -7.844 1.000 32.414 84 ASN AAA CA 1
ATOM 668 C C . ASN A 1 84 ? 7.817 8.864 -7.517 1.000 30.295 84 ASN AAA C 1
ATOM 669 O O . ASN A 1 84 ? 6.784 8.291 -7.863 1.000 30.849 84 ASN AAA O 1
ATOM 674 N N . SER A 1 85 ? 8.803 8.221 -6.901 1.000 23.687 85 SER AAA N 1
ATOM 675 C CA . SER A 1 85 ? 8.754 6.747 -6.706 1.000 23.392 85 SER AAA CA 1
ATOM 676 C C . SER A 1 85 ? 8.676 6.326 -5.229 1.000 23.373 85 SER AAA C 1
ATOM 677 O O . SER A 1 85 ? 8.098 5.259 -4.933 1.000 27.193 85 SER AAA O 1
ATOM 680 N N . VAL A 1 86 ? 9.216 7.102 -4.287 1.000 18.734 86 VAL AAA N 1
ATOM 681 C CA . VAL A 1 86 ? 9.178 6.683 -2.872 1.000 14.643 86 VAL AAA CA 1
ATOM 682 C C . VAL A 1 86 ? 7.819 7.142 -2.352 1.000 14.545 86 VAL AAA C 1
ATOM 683 O O . VAL A 1 86 ? 7.537 8.325 -2.472 1.000 15.785 86 VAL AAA O 1
ATOM 687 N N . PRO A 1 87 ? 7.025 6.304 -1.664 1.000 16.151 87 PRO AAA N 1
ATOM 688 C CA . PRO A 1 87 ? 5.753 6.775 -1.118 1.000 17.888 87 PRO AAA CA 1
ATOM 689 C C . PRO A 1 87 ? 5.931 7.996 -0.201 1.000 18.711 87 PRO AAA C 1
ATOM 690 O O . PRO A 1 87 ? 6.857 7.990 0.623 1.000 14.592 87 PRO AAA O 1
ATOM 694 N N . ASN A 1 88 ? 5.034 8.989 -0.300 1.000 15.633 88 ASN AAA N 1
ATOM 695 C CA . ASN A 1 88 ? 5.110 10.264 0.454 1.000 17.597 88 ASN AAA CA 1
ATOM 696 C C . ASN A 1 88 ? 5.220 10.034 1.969 1.000 13.303 88 ASN AAA C 1
ATOM 697 O O . ASN A 1 88 ? 5.950 10.800 2.615 1.000 13.175 88 ASN AAA O 1
ATOM 702 N N . ASN A 1 89 ? 4.556 9.022 2.516 1.000 13.223 89 ASN AAA N 1
ATOM 703 C CA . ASN A 1 89 ? 4.516 8.820 3.985 1.000 12.516 89 ASN AAA CA 1
ATOM 704 C C . ASN A 1 89 ? 5.875 8.299 4.445 1.000 11.381 89 ASN AAA C 1
ATOM 705 O O . ASN A 1 89 ? 6.117 8.317 5.616 1.000 10.411 89 ASN AAA O 1
ATOM 710 N N . LEU A 1 90 ? 6.726 7.848 3.524 1.000 10.347 90 LEU AAA N 1
ATOM 711 C CA . LEU A 1 90 ? 7.994 7.153 3.908 1.000 11.466 90 LEU AAA CA 1
ATOM 712 C C . LEU A 1 90 ? 9.172 8.011 3.464 1.000 11.161 90 LEU AAA C 1
ATOM 713 O O . LEU A 1 90 ? 10.299 7.495 3.321 1.000 10.928 90 LEU AAA O 1
ATOM 718 N N . ARG A 1 91 ? 8.968 9.317 3.340 1.000 10.056 91 ARG AAA N 1
ATOM 719 C CA . ARG A 1 91 ? 10.105 10.205 3.019 1.000 10.575 91 ARG AAA CA 1
ATOM 720 C C . ARG A 1 91 ? 9.880 11.535 3.684 1.000 9.971 91 ARG AAA C 1
ATOM 721 O O . ARG A 1 91 ? 8.723 11.843 4.023 1.000 9.723 91 ARG AAA O 1
ATOM 729 N N . ASP A 1 92 ? 10.933 12.319 3.761 1.000 10.069 92 ASP AAA N 1
ATOM 730 C CA . ASP A 1 92 ? 10.910 13.679 4.304 1.000 11.281 92 ASP AAA CA 1
ATOM 731 C C . ASP A 1 92 ? 10.080 14.538 3.365 1.000 11.530 92 ASP AAA C 1
ATOM 732 O O . ASP A 1 92 ? 10.351 14.533 2.177 1.000 13.008 92 ASP AAA O 1
ATOM 737 N N . PRO A 1 93 ? 9.053 15.271 3.869 1.000 15.290 93 PRO AAA N 1
ATOM 738 C CA . PRO A 1 93 ? 8.356 16.238 3.014 1.000 17.328 93 PRO AAA CA 1
ATOM 739 C C . PRO A 1 93 ? 9.320 17.314 2.474 1.000 19.297 93 PRO AAA C 1
ATOM 740 O O . PRO A 1 93 ? 9.037 17.885 1.406 1.000 22.314 93 PRO AAA O 1
ATOM 744 N N . ARG A 1 94 ? 10.461 17.535 3.149 1.000 18.583 94 ARG AAA N 1
ATOM 745 C CA . ARG A 1 94 ? 11.490 18.542 2.778 1.000 22.444 94 ARG AAA CA 1
ATOM 746 C C . ARG A 1 94 ? 12.668 17.877 2.041 1.000 19.251 94 ARG AAA C 1
ATOM 747 O O . ARG A 1 94 ? 13.709 18.532 1.817 1.000 18.696 94 ARG AAA O 1
ATOM 755 N N . ASN A 1 95 ? 12.515 16.608 1.640 1.000 17.911 95 ASN AAA N 1
ATOM 756 C CA . ASN A 1 95 ? 13.387 15.905 0.661 1.000 17.395 95 ASN AAA CA 1
ATOM 757 C C . ASN A 1 95 ? 14.803 15.752 1.222 1.000 14.247 95 ASN AAA C 1
ATOM 758 O O . ASN A 1 95 ? 15.706 15.771 0.428 1.000 12.908 95 ASN AAA O 1
ATOM 763 N N . LYS A 1 96 ? 14.986 15.581 2.521 1.000 12.248 96 LYS AAA N 1
ATOM 764 C CA . LYS A 1 96 ? 16.342 15.334 3.087 1.000 12.067 96 LYS AAA CA 1
ATOM 765 C C . LYS A 1 96 ? 16.592 13.851 3.357 1.000 9.998 96 LYS AAA C 1
ATOM 766 O O . LYS A 1 96 ? 17.744 13.516 3.570 1.000 10.487 96 LYS AAA O 1
ATOM 772 N N . TRP A 1 97 ? 15.563 13.015 3.351 1.000 8.455 97 TRP AAA N 1
ATOM 773 C CA . TRP A 1 97 ? 15.763 11.567 3.608 1.000 8.422 97 TRP AAA CA 1
ATOM 774 C C . TRP A 1 97 ? 14.617 10.800 2.949 1.000 8.176 97 TRP AAA C 1
ATOM 775 O O . TRP A 1 97 ? 13.497 11.337 2.753 1.000 8.469 97 TRP AAA O 1
ATOM 786 N N . PHE A 1 98 ? 14.874 9.552 2.630 1.000 7.335 98 PHE AAA N 1
ATOM 787 C CA . PHE A 1 98 ? 13.947 8.722 1.843 1.000 7.634 98 PHE AAA CA 1
ATOM 788 C C . PHE A 1 98 ? 14.020 7.287 2.332 1.000 7.143 98 PHE AAA C 1
ATOM 789 O O . PHE A 1 98 ? 15.133 6.799 2.515 1.000 7.309 98 PHE AAA O 1
ATOM 797 N N . GLY A 1 99 ? 12.852 6.707 2.545 1.000 7.045 99 GLY AAA N 1
ATOM 798 C CA . GLY A 1 99 ? 12.684 5.340 3.006 1.000 6.856 99 GLY AAA CA 1
ATOM 799 C C . GLY A 1 99 ? 13.324 4.368 2.041 1.000 7.533 99 GLY AAA C 1
ATOM 800 O O . GLY A 1 99 ? 13.256 4.602 0.779 1.000 9.372 99 GLY AAA O 1
ATOM 801 N N . LEU A 1 100 ? 13.841 3.260 2.578 1.000 6.557 100 LEU AAA N 1
ATOM 802 C CA . LEU A 1 100 ? 14.465 2.205 1.728 1.000 7.449 100 LEU AAA CA 1
ATOM 803 C C . LEU A 1 100 ? 13.845 0.822 2.006 1.000 7.751 100 LEU AAA C 1
ATOM 804 O O . LEU A 1 100 ? 13.671 0.001 1.069 1.000 8.559 100 LEU AAA O 1
ATOM 809 N N . THR A 1 101 ? 13.527 0.550 3.268 1.000 7.290 101 THR AAA N 1
ATOM 810 C CA . THR A 1 101 ? 12.873 -0.725 3.657 1.000 7.246 101 THR AAA CA 1
ATOM 811 C C . THR A 1 101 ? 11.794 -0.445 4.695 1.000 7.516 101 THR AAA C 1
ATOM 812 O O . THR A 1 101 ? 11.859 0.646 5.326 1.000 6.721 101 THR AAA O 1
ATOM 816 N N . ARG A 1 102 ? 10.905 -1.401 4.879 1.000 6.916 102 ARG AAA N 1
ATOM 817 C CA . ARG A 1 102 ? 9.814 -1.278 5.855 1.000 7.643 102 ARG AAA CA 1
ATOM 818 C C . ARG A 1 102 ? 9.946 -2.411 6.860 1.000 7.789 102 ARG AAA C 1
ATOM 819 O O . ARG A 1 102 ? 10.199 -3.552 6.470 1.000 9.500 102 ARG AAA O 1
ATOM 827 N N . ARG A 1 103 ? 9.645 -2.106 8.119 1.000 6.631 103 ARG AAA N 1
ATOM 828 C CA . ARG A 1 103 ? 9.578 -3.174 9.143 1.000 6.815 103 ARG AAA CA 1
ATOM 829 C C . ARG A 1 103 ? 8.328 -2.903 9.958 1.000 6.591 103 ARG AAA C 1
ATOM 830 O O . ARG A 1 103 ? 7.888 -1.769 9.969 1.000 6.997 103 ARG AAA O 1
ATOM 838 N N . LEU A 1 104 ? 7.775 -3.949 10.579 1.000 7.257 104 LEU AAA N 1
ATOM 839 C CA . LEU A 1 104 ? 6.578 -3.832 11.391 1.000 7.719 104 LEU AAA CA 1
ATOM 840 C C . LEU A 1 104 ? 6.952 -4.158 12.813 1.000 7.116 104 LEU AAA C 1
ATOM 841 O O . LEU A 1 104 ? 7.628 -5.143 13.009 1.000 8.115 104 LEU AAA O 1
ATOM 846 N N . ARG A 1 105 ? 6.473 -3.374 13.735 1.000 7.396 105 ARG AAA N 1
ATOM 847 C CA . ARG A 1 105 ? 6.547 -3.779 15.155 1.000 7.055 105 ARG AAA CA 1
ATOM 848 C C . ARG A 1 105 ? 5.218 -4.442 15.483 1.000 7.705 105 ARG AAA C 1
ATOM 849 O O . ARG A 1 105 ? 4.179 -3.777 15.398 1.000 8.026 105 ARG AAA O 1
ATOM 857 N N . VAL A 1 106 ? 5.323 -5.696 15.883 1.000 7.757 106 VAL AAA N 1
ATOM 858 C CA . VAL A 1 106 ? 4.158 -6.618 15.979 1.000 8.561 106 VAL AAA CA 1
ATOM 859 C C . VAL A 1 106 ? 4.069 -7.228 17.366 1.000 8.643 106 VAL AAA C 1
ATOM 860 O O . VAL A 1 106 ? 4.964 -7.042 18.230 1.000 7.787 106 VAL AAA O 1
ATOM 864 N N . ILE A 1 107 ? 2.972 -7.937 17.545 1.000 9.151 107 ILE AAA N 1
ATOM 865 C CA . ILE A 1 107 ? 2.735 -8.710 18.782 1.000 9.753 107 ILE AAA CA 1
ATOM 866 C C . ILE A 1 107 ? 3.182 -10.149 18.555 1.000 9.281 107 ILE AAA C 1
ATOM 867 O O . ILE A 1 107 ? 2.951 -10.724 17.506 1.000 9.506 107 ILE AAA O 1
ATOM 872 N N . ILE A 1 108 ? 3.925 -10.684 19.501 1.000 7.939 108 ILE AAA N 1
ATOM 873 C CA . ILE A 1 108 ? 4.256 -12.123 19.515 1.000 9.341 108 ILE AAA CA 1
ATOM 874 C C . ILE A 1 108 ? 3.660 -12.705 20.800 1.000 9.450 108 ILE AAA C 1
ATOM 875 O O . ILE A 1 108 ? 3.498 -12.026 21.822 1.000 10.222 108 ILE AAA O 1
ATOM 880 N N . SER A 1 109 ? 3.220 -13.935 20.664 1.000 10.221 109 SER AAA N 1
ATOM 881 C CA . SER A 1 109 ? 2.513 -14.585 21.788 1.000 12.520 109 SER AAA CA 1
ATOM 882 C C . SER A 1 109 ? 2.877 -16.046 21.787 1.000 12.646 109 SER AAA C 1
ATOM 883 O O . SER A 1 109 ? 3.226 -16.584 20.729 1.000 11.967 109 SER AAA O 1
ATOM 886 N N . ASN A 1 110 ? 2.749 -16.649 22.968 1.000 12.622 110 ASN AAA N 1
ATOM 887 C CA . ASN A 1 110 ? 2.899 -18.108 23.186 1.000 15.483 110 ASN AAA CA 1
ATOM 888 C C . ASN A 1 110 ? 1.486 -18.625 23.408 1.000 14.500 110 ASN AAA C 1
ATOM 889 O O . ASN A 1 110 ? 0.834 -18.252 24.380 1.000 14.917 110 ASN AAA O 1
ATOM 894 N N . PRO A 1 111 ? 0.898 -19.323 22.415 1.000 16.859 111 PRO AAA N 1
ATOM 895 C CA . PRO A 1 111 ? -0.513 -19.718 22.513 1.000 18.047 111 PRO AAA CA 1
ATOM 896 C C . PRO A 1 111 ? -0.793 -20.815 23.565 1.000 18.974 111 PRO AAA C 1
ATOM 897 O O . PRO A 1 111 ? -1.929 -21.107 23.799 1.000 21.796 111 PRO AAA O 1
ATOM 901 N N . ASP A 1 112 ? 0.250 -21.386 24.177 1.000 19.146 112 ASP AAA N 1
ATOM 902 C CA . ASP A 1 112 ? 0.134 -22.262 25.383 1.000 19.246 112 ASP AAA CA 1
ATOM 903 C C . ASP A 1 112 ? -0.014 -21.447 26.675 1.000 21.910 112 ASP AAA C 1
ATOM 904 O O . ASP A 1 112 ? -0.394 -22.048 27.725 1.000 23.313 112 ASP AAA O 1
ATOM 909 N N . ILE A 1 113 ? 0.322 -20.158 26.646 1.000 21.959 113 ILE AAA N 1
ATOM 910 C CA . ILE A 1 113 ? 0.371 -19.305 27.863 1.000 22.505 113 ILE AAA CA 1
ATOM 911 C C . ILE A 1 113 ? -0.813 -18.354 27.865 1.000 23.749 113 ILE AAA C 1
ATOM 912 O O . ILE A 1 113 ? -1.299 -18.029 28.958 1.000 22.588 113 ILE AAA O 1
ATOM 917 N N . VAL A 1 114 ? -1.178 -17.807 26.699 1.000 22.597 114 VAL AAA N 1
ATOM 918 C CA . VAL A 1 114 ? -2.288 -16.823 26.595 1.000 20.994 114 VAL AAA CA 1
ATOM 919 C C . VAL A 1 114 ? -3.234 -17.298 25.508 1.000 21.703 114 VAL AAA C 1
ATOM 920 O O . VAL A 1 114 ? -2.810 -18.045 24.624 1.000 19.610 114 VAL AAA O 1
ATOM 924 N N . ASP A 1 115 ? -4.466 -16.824 25.600 1.000 24.231 115 ASP AAA N 1
ATOM 925 C CA . ASP A 1 115 ? -5.512 -17.114 24.592 1.000 25.687 115 ASP AAA CA 1
ATOM 926 C C . ASP A 1 115 ? -5.382 -16.088 23.468 1.000 21.339 115 ASP AAA C 1
ATOM 927 O O . ASP A 1 115 ? -5.762 -14.950 23.682 1.000 24.475 115 ASP AAA O 1
ATOM 932 N N . ILE A 1 116 ? -4.814 -16.491 22.333 1.000 23.480 116 ILE AAA N 1
ATOM 933 C CA . ILE A 1 116 ? -4.448 -15.589 21.204 1.000 24.963 116 ILE AAA CA 1
ATOM 934 C C . ILE A 1 116 ? -5.687 -15.121 20.429 1.000 25.908 116 ILE AAA C 1
ATOM 935 O O . ILE A 1 116 ? -5.548 -14.146 19.658 1.000 25.011 116 ILE AAA O 1
ATOM 940 N N . THR A 1 117 ? -6.837 -15.775 20.613 1.000 27.661 117 THR AAA N 1
ATOM 941 C CA . THR A 1 117 ? -8.133 -15.334 20.018 1.000 28.872 117 THR AAA CA 1
ATOM 942 C C . THR A 1 117 ? -8.555 -13.993 20.646 1.000 29.509 117 THR AAA C 1
ATOM 943 O O . THR A 1 117 ? -9.288 -13.270 19.965 1.000 28.533 117 THR AAA O 1
ATOM 947 N N . LYS A 1 118 ? -8.059 -13.634 21.848 1.000 30.447 118 LYS AAA N 1
ATOM 948 C CA . LYS A 1 118 ? -8.321 -12.308 22.504 1.000 31.672 118 LYS AAA CA 1
ATOM 949 C C . LYS A 1 118 ? -7.350 -11.200 22.031 1.000 28.933 118 LYS AAA C 1
ATOM 950 O O . LYS A 1 118 ? -7.417 -10.111 22.595 1.000 28.565 118 LYS AAA O 1
ATOM 956 N N . ILE A 1 119 ? -6.470 -11.435 21.048 1.000 25.587 119 ILE AAA N 1
ATOM 957 C CA . ILE A 1 119 ? -5.399 -10.451 20.706 1.000 24.615 119 ILE AAA CA 1
ATOM 958 C C . ILE A 1 119 ? -5.458 -10.116 19.218 1.000 25.103 119 ILE AAA C 1
ATOM 959 O O . ILE A 1 119 ? -5.093 -10.987 18.402 1.000 24.307 119 ILE AAA O 1
ATOM 964 N N . LYS A 1 120 ? -5.887 -8.902 18.878 1.000 25.731 120 LYS AAA N 1
ATOM 965 C CA . LYS A 1 120 ? -5.889 -8.443 17.467 1.000 26.866 120 LYS AAA CA 1
ATOM 966 C C . LYS A 1 120 ? -5.036 -7.187 17.327 1.000 24.681 120 LYS AAA C 1
ATOM 967 O O . LYS A 1 120 ? -4.485 -6.991 16.251 1.000 26.501 120 LYS AAA O 1
ATOM 973 N N . ASN A 1 121 ? -4.934 -6.347 18.350 1.000 22.095 121 ASN AAA N 1
ATOM 974 C CA . ASN A 1 121 ? -4.218 -5.057 18.186 1.000 21.512 121 ASN AAA CA 1
ATOM 975 C C . ASN A 1 121 ? -3.561 -4.687 19.521 1.000 16.406 121 ASN AAA C 1
ATOM 976 O O . ASN A 1 121 ? -3.706 -5.423 20.470 1.000 16.097 121 ASN AAA O 1
ATOM 981 N N . PHE A 1 122 ? -2.838 -3.580 19.535 1.000 17.125 122 PHE AAA N 1
ATOM 982 C CA . PHE A 1 122 ? -2.064 -3.153 20.723 1.000 16.545 122 PHE AAA CA 1
ATOM 983 C C . PHE A 1 122 ? -3.023 -2.852 21.881 1.000 15.665 122 PHE AAA C 1
ATOM 984 O O . PHE A 1 122 ? -2.642 -3.061 23.030 1.000 17.635 122 PHE AAA O 1
ATOM 992 N N . GLU A 1 123 ? -4.231 -2.380 21.581 1.000 18.973 123 GLU AAA N 1
ATOM 993 C CA . GLU A 1 123 ? -5.249 -1.990 22.595 1.000 21.192 123 GLU AAA CA 1
ATOM 994 C C . GLU A 1 123 ? -5.606 -3.217 23.451 1.000 22.542 123 GLU AAA C 1
ATOM 995 O O . GLU A 1 123 ? -5.812 -3.076 24.702 1.000 23.933 123 GLU AAA O 1
ATOM 1001 N N . ASP A 1 124 ? -5.657 -4.396 22.835 1.000 21.582 124 ASP AAA N 1
ATOM 1002 C CA . ASP A 1 124 ? -5.979 -5.680 23.517 1.000 21.690 124 ASP AAA CA 1
ATOM 1003 C C . ASP A 1 124 ? -4.972 -6.002 24.625 1.000 22.610 124 ASP AAA C 1
ATOM 1004 O O . ASP A 1 124 ? -5.281 -6.830 25.480 1.000 21.276 124 ASP AAA O 1
ATOM 1009 N N . LEU A 1 125 ? -3.770 -5.426 24.609 1.000 20.584 125 LEU AAA N 1
ATOM 1010 C CA . LEU A 1 125 ? -2.719 -5.940 25.511 1.000 20.694 125 LEU AAA CA 1
ATOM 1011 C C . LEU A 1 125 ? -2.969 -5.385 26.915 1.000 20.129 125 LEU AAA C 1
ATOM 1012 O O . LEU A 1 125 ? -2.257 -5.861 27.818 1.000 17.825 125 LEU AAA O 1
ATOM 1017 N N . THR A 1 126 ? -3.949 -4.479 27.064 1.000 20.118 126 THR AAA N 1
ATOM 1018 C CA . THR A 1 126 ? -4.370 -3.865 28.363 1.000 21.984 126 THR AAA CA 1
ATOM 1019 C C . THR A 1 126 ? -5.402 -4.749 29.080 1.000 21.976 126 THR AAA C 1
ATOM 1020 O O . THR A 1 126 ? -5.729 -4.435 30.194 1.000 22.371 126 THR AAA O 1
ATOM 1024 N N . ASN A 1 127 ? -5.813 -5.846 28.479 1.000 21.946 127 ASN AAA N 1
ATOM 1025 C CA . ASN A 1 127 ? -6.800 -6.790 29.062 1.000 25.454 127 ASN AAA CA 1
ATOM 1026 C C . ASN A 1 127 ? -6.242 -7.377 30.361 1.000 26.245 127 ASN AAA C 1
ATOM 1027 O O . ASN A 1 127 ? -5.177 -8.001 30.351 1.000 24.789 127 ASN AAA O 1
ATOM 1032 N N . PRO A 1 128 ? -6.965 -7.261 31.502 1.000 26.798 128 PRO AAA N 1
ATOM 1033 C CA . PRO A 1 128 ? -6.486 -7.787 32.781 1.000 26.048 128 PRO AAA CA 1
ATOM 1034 C C . PRO A 1 128 ? -6.275 -9.305 32.801 1.000 23.451 128 PRO AAA C 1
ATOM 1035 O O . PRO A 1 128 ? -5.519 -9.770 33.641 1.000 26.707 128 PRO AAA O 1
ATOM 1039 N N . SER A 1 129 ? -6.723 -10.042 31.794 1.000 23.063 129 SER AAA N 1
ATOM 1040 C CA . SER A 1 129 ? -6.471 -11.504 31.744 1.000 24.810 129 SER AAA CA 1
ATOM 1041 C C . SER A 1 129 ? -4.995 -11.778 31.384 1.000 23.575 129 SER AAA C 1
ATOM 1042 O O . SER A 1 129 ? -4.533 -12.912 31.545 1.000 24.672 129 SER AAA O 1
ATOM 1045 N N . PHE A 1 130 ? -4.249 -10.754 30.956 1.000 23.965 130 PHE AAA N 1
ATOM 1046 C CA . PHE A 1 130 ? -2.808 -10.864 30.591 1.000 22.182 130 PHE AAA CA 1
ATOM 1047 C C . PHE A 1 130 ? -1.950 -10.294 31.708 1.000 20.901 130 PHE AAA C 1
ATOM 1048 O O . PHE A 1 130 ? -0.748 -10.143 31.486 1.000 18.743 130 PHE AAA O 1
ATOM 1056 N N . LYS A 1 131 ? -2.514 -10.061 32.891 1.000 20.968 131 LYS AAA N 1
ATOM 1057 C CA . LYS A 1 131 ? -1.697 -9.588 34.030 1.000 22.810 131 LYS AAA CA 1
ATOM 1058 C C . LYS A 1 131 ? -0.518 -10.541 34.253 1.000 19.931 131 LYS AAA C 1
ATOM 1059 O O . LYS A 1 131 ? -0.735 -11.771 34.456 1.000 16.938 131 LYS AAA O 1
ATOM 1065 N N . GLY A 1 132 ? 0.701 -9.995 34.248 1.000 18.361 132 GLY AAA N 1
ATOM 1066 C CA . GLY A 1 132 ? 1.938 -10.739 34.507 1.000 18.036 132 GLY AAA CA 1
ATOM 1067 C C . GLY A 1 132 ? 2.414 -11.502 33.292 1.000 17.244 132 GLY AAA C 1
ATOM 1068 O O . GLY A 1 132 ? 3.401 -12.209 33.427 1.000 19.708 132 GLY AAA O 1
ATOM 1069 N N . LYS A 1 133 ? 1.759 -11.374 32.140 1.000 17.063 133 LYS AAA N 1
ATOM 1070 C CA . LYS A 1 133 ? 2.123 -12.195 30.959 1.000 17.097 133 LYS AAA CA 1
ATOM 1071 C C . LYS A 1 133 ? 2.756 -11.331 29.857 1.000 15.011 133 LYS AAA C 1
ATOM 1072 O O . LYS A 1 133 ? 3.196 -11.903 28.875 1.000 14.564 133 LYS AAA O 1
ATOM 1078 N N . VAL A 1 134 ? 2.787 -10.018 30.027 1.000 14.118 134 VAL AAA N 1
ATOM 1079 C CA . VAL A 1 134 ? 3.290 -9.091 28.982 1.000 12.471 134 VAL AAA CA 1
ATOM 1080 C C . VAL A 1 134 ? 4.754 -8.813 29.251 1.000 11.586 134 VAL AAA C 1
ATOM 1081 O O . VAL A 1 134 ? 5.137 -8.531 30.429 1.000 12.122 134 VAL AAA O 1
ATOM 1085 N N . CYS A 1 135 ? 5.588 -8.964 28.230 1.000 9.950 135 CYS AAA N 1
ATOM 1086 C CA . CYS A 1 135 ? 7.023 -8.621 28.362 1.000 10.251 135 CYS AAA CA 1
ATOM 1087 C C . CYS A 1 135 ? 7.371 -7.566 27.322 1.000 9.556 135 CYS AAA C 1
ATOM 1088 O O . CYS A 1 135 ? 6.906 -7.690 26.194 1.000 10.905 135 CYS AAA O 1
ATOM 1091 N N . LEU A 1 136 ? 8.241 -6.628 27.683 1.000 8.455 136 LEU AAA N 1
ATOM 1092 C CA . LEU A 1 136 ? 8.616 -5.535 26.765 1.000 8.197 136 LEU AAA CA 1
ATOM 1093 C C . LEU A 1 136 ? 10.116 -5.332 26.759 1.000 7.418 136 LEU AAA C 1
ATOM 1094 O O . LEU A 1 136 ? 10.740 -5.561 27.790 1.000 8.319 136 LEU AAA O 1
ATOM 1099 N N . ARG A 1 137 ? 10.626 -4.955 25.611 1.000 6.963 137 ARG AAA N 1
ATOM 1100 C CA . ARG A 1 137 ? 11.951 -4.341 25.527 1.000 6.709 137 ARG AAA CA 1
ATOM 1101 C C . ARG A 1 137 ? 11.880 -2.965 26.198 1.000 7.197 137 ARG AAA C 1
ATOM 1102 O O . ARG A 1 137 ? 10.791 -2.342 26.268 1.000 5.959 137 ARG AAA O 1
ATOM 1110 N N . ASN A 1 138 ? 13.025 -2.523 26.722 1.000 7.886 138 ASN AAA N 1
ATOM 1111 C CA . ASN A 1 138 ? 13.107 -1.260 27.489 1.000 7.996 138 ASN AAA CA 1
ATOM 1112 C C . ASN A 1 138 ? 12.847 -0.032 26.617 1.000 8.322 138 ASN AAA C 1
ATOM 1113 O O . ASN A 1 138 ? 12.743 -0.131 25.351 1.000 6.951 138 ASN AAA O 1
ATOM 1118 N N . ARG A 1 139 ? 12.623 1.089 27.278 1.000 8.663 139 ARG AAA N 1
ATOM 1119 C CA . ARG A 1 139 ? 12.222 2.344 26.587 1.000 10.215 139 ARG AAA CA 1
ATOM 1120 C C . ARG A 1 139 ? 13.395 2.958 25.806 1.000 10.636 139 ARG AAA C 1
ATOM 1121 O O . ARG A 1 139 ? 13.145 3.848 24.977 1.000 10.705 139 ARG AAA O 1
ATOM 1129 N N . LYS A 1 140 ? 14.642 2.494 25.967 1.000 11.354 140 LYS AAA N 1
ATOM 1130 C CA . LYS A 1 140 ? 15.782 3.123 25.258 1.000 12.622 140 LYS AAA CA 1
ATOM 1131 C C . LYS A 1 140 ? 15.740 2.721 23.787 1.000 11.861 140 LYS AAA C 1
ATOM 1132 O O . LYS A 1 140 ? 16.367 3.392 23.000 1.000 10.464 140 LYS AAA O 1
ATOM 1138 N N . SER A 1 141 ? 15.011 1.637 23.442 1.000 10.088 141 SER AAA N 1
ATOM 1139 C CA . SER A 1 141 ? 14.874 1.157 22.058 1.000 8.360 141 SER AAA CA 1
ATOM 1140 C C . SER A 1 141 ? 14.132 2.190 21.230 1.000 6.967 141 SER AAA C 1
ATOM 1141 O O . SER A 1 141 ? 12.977 2.427 21.529 1.000 6.483 141 SER AAA O 1
ATOM 1144 N N . PRO A 1 142 ? 14.708 2.731 20.150 1.000 6.729 142 PRO AAA N 1
ATOM 1145 C CA . PRO A 1 142 ? 13.949 3.611 19.253 1.000 6.775 142 PRO AAA CA 1
ATOM 1146 C C . PRO A 1 142 ? 12.718 2.914 18.712 1.000 5.568 142 PRO AAA C 1
ATOM 1147 O O . PRO A 1 142 ? 11.708 3.580 18.458 1.000 4.746 142 PRO AAA O 1
ATOM 1151 N N . TYR A 1 143 ? 12.792 1.609 18.521 1.000 5.319 143 TYR AAA N 1
ATOM 1152 C CA . TYR A 1 143 ? 11.599 0.885 18.011 1.000 5.144 143 TYR AAA CA 1
ATOM 1153 C C . TYR A 1 143 ? 10.396 1.123 18.954 1.000 5.028 143 TYR AAA C 1
ATOM 1154 O O . TYR A 1 143 ? 9.280 1.254 18.500 1.000 5.083 143 TYR AAA O 1
ATOM 1163 N N . ASN A 1 144 ? 10.582 1.062 20.261 1.000 5.002 144 ASN AAA N 1
ATOM 1164 C CA . ASN A 1 144 ? 9.490 1.220 21.233 1.000 5.025 144 ASN AAA CA 1
ATOM 1165 C C . ASN A 1 144 ? 9.083 2.670 21.276 1.000 5.122 144 ASN AAA C 1
ATOM 1166 O O . ASN A 1 144 ? 7.886 2.904 21.364 1.000 5.604 144 ASN AAA O 1
ATOM 1171 N N . GLN A 1 145 ? 10.046 3.587 21.238 1.000 5.233 145 GLN AAA N 1
ATOM 1172 C CA . GLN A 1 145 ? 9.688 5.015 21.221 1.000 5.554 145 GLN AAA CA 1
ATOM 1173 C C . GLN A 1 145 ? 8.782 5.314 20.008 1.000 6.194 145 GLN AAA C 1
ATOM 1174 O O . GLN A 1 145 ? 7.803 6.024 20.132 1.000 6.029 145 GLN AAA O 1
ATOM 1180 N N . SER A 1 146 ? 9.128 4.798 18.848 1.000 5.969 146 SER AAA N 1
ATOM 1181 C CA . SER A 1 146 ? 8.375 5.059 17.614 1.000 6.073 146 SER AAA CA 1
ATOM 1182 C C . SER A 1 146 ? 7.012 4.377 17.669 1.000 6.135 146 SER AAA C 1
ATOM 1183 O O . SER A 1 146 ? 6.094 4.918 17.083 1.000 5.828 146 SER AAA O 1
ATOM 1186 N N . LEU A 1 147 ? 6.875 3.241 18.333 1.000 6.650 147 LEU AAA N 1
ATOM 1187 C CA . LEU A 1 147 ? 5.536 2.607 18.567 1.000 7.694 147 LEU AAA CA 1
ATOM 1188 C C . LEU A 1 147 ? 4.651 3.541 19.398 1.000 8.135 147 LEU AAA C 1
ATOM 1189 O O . LEU A 1 147 ? 3.500 3.759 19.060 1.000 7.249 147 LEU AAA O 1
ATOM 1194 N N . VAL A 1 148 ? 5.183 4.094 20.464 1.000 7.314 148 VAL AAA N 1
ATOM 1195 C CA . VAL A 1 148 ? 4.426 5.048 21.316 1.000 6.999 148 VAL AAA CA 1
ATOM 1196 C C . VAL A 1 148 ? 4.141 6.351 20.560 1.000 7.756 148 VAL AAA C 1
ATOM 1197 O O . VAL A 1 148 ? 3.015 6.893 20.638 1.000 8.709 148 VAL AAA O 1
ATOM 1201 N N A SER A 1 149 ? 5.086 6.826 19.774 0.500 7.422 149 SER AAA N 1
ATOM 1202 N N B SER A 1 149 ? 5.093 6.804 19.775 0.500 7.949 149 SER AAA N 1
ATOM 1203 C CA A SER A 1 149 ? 4.875 8.054 18.960 0.500 7.920 149 SER AAA CA 1
ATOM 1204 C CA B SER A 1 149 ? 4.927 8.032 18.960 0.500 8.921 149 SER AAA CA 1
ATOM 1205 C C A SER A 1 149 ? 3.740 7.797 17.976 0.500 8.341 149 SER AAA C 1
ATOM 1206 C C B SER A 1 149 ? 3.796 7.805 17.954 0.500 8.881 149 SER AAA C 1
ATOM 1207 O O A SER A 1 149 ? 2.935 8.743 17.713 0.500 9.312 149 SER AAA O 1
ATOM 1208 O O B SER A 1 149 ? 3.036 8.779 17.671 0.500 9.939 149 SER AAA O 1
ATOM 1213 N N . ASN A 1 150 ? 3.661 6.568 17.471 1.000 8.663 150 ASN AAA N 1
ATOM 1214 C CA . ASN A 1 150 ? 2.593 6.157 16.524 1.000 10.712 150 ASN AAA CA 1
ATOM 1215 C C . ASN A 1 150 ? 1.251 6.291 17.232 1.000 13.190 150 ASN AAA C 1
ATOM 1216 O O . ASN A 1 150 ? 0.300 6.900 16.694 1.000 12.235 150 ASN AAA O 1
ATOM 1221 N N . GLN A 1 151 ? 1.188 5.805 18.450 1.000 13.678 151 GLN AAA N 1
ATOM 1222 C CA . GLN A 1 151 ? -0.065 5.897 19.241 1.000 15.208 151 GLN AAA CA 1
ATOM 1223 C C . GLN A 1 151 ? -0.420 7.367 19.493 1.000 15.542 151 GLN AAA C 1
ATOM 1224 O O . GLN A 1 151 ? -1.652 7.680 19.425 1.000 18.553 151 GLN AAA O 1
ATOM 1230 N N . ILE A 1 152 ? 0.536 8.235 19.812 1.000 12.181 152 ILE AAA N 1
ATOM 1231 C CA . ILE A 1 152 ? 0.317 9.674 20.067 1.000 13.202 152 ILE AAA CA 1
ATOM 1232 C C . ILE A 1 152 ? -0.225 10.280 18.786 1.000 15.361 152 ILE AAA C 1
ATOM 1233 O O . ILE A 1 152 ? -1.258 10.965 18.864 1.000 15.233 152 ILE AAA O 1
ATOM 1238 N N . ALA A 1 153 ? 0.395 9.940 17.658 1.000 14.269 153 ALA AAA N 1
ATOM 1239 C CA . ALA A 1 153 ? 0.064 10.599 16.369 1.000 17.994 153 ALA AAA CA 1
ATOM 1240 C C . ALA A 1 153 ? -1.442 10.584 16.181 1.000 19.754 153 ALA AAA C 1
ATOM 1241 O O . ALA A 1 153 ? -2.020 11.700 16.038 1.000 23.785 153 ALA AAA O 1
ATOM 1243 N N . LYS A 1 154 ? -2.007 9.390 16.331 1.000 20.733 154 LYS AAA N 1
ATOM 1244 C CA . LYS A 1 154 ? -3.438 9.053 16.074 1.000 24.314 154 LYS AAA CA 1
ATOM 1245 C C . LYS A 1 154 ? -4.353 9.500 17.223 1.000 24.801 154 LYS AAA C 1
ATOM 1246 O O . LYS A 1 154 ? -5.393 10.205 16.947 1.000 21.389 154 LYS AAA O 1
ATOM 1252 N N . LYS A 1 155 ? -3.972 9.120 18.451 1.000 22.948 155 LYS AAA N 1
ATOM 1253 C CA . LYS A 1 155 ? -4.860 9.114 19.651 1.000 21.927 155 LYS AAA CA 1
ATOM 1254 C C . LYS A 1 155 ? -4.700 10.333 20.534 1.000 21.003 155 LYS AAA C 1
ATOM 1255 O O . LYS A 1 155 ? -5.644 10.570 21.337 1.000 23.968 155 LYS AAA O 1
ATOM 1261 N N . GLY A 1 156 ? -3.604 11.071 20.413 1.000 15.531 156 GLY AAA N 1
ATOM 1262 C CA . GLY A 1 1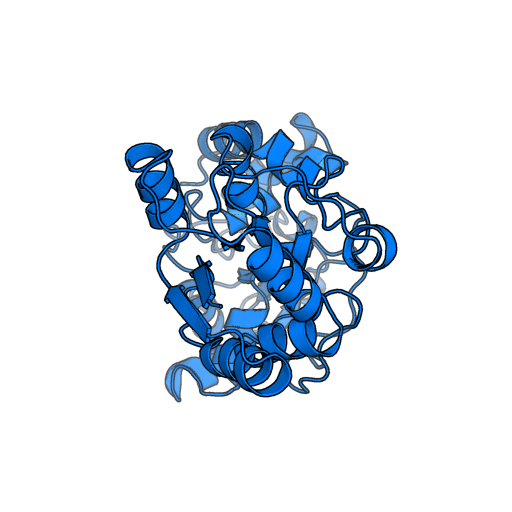56 ? -3.225 12.202 21.259 1.000 17.635 156 GLY AAA CA 1
ATOM 1263 C C . GLY A 1 156 ? -2.594 11.694 22.540 1.000 14.806 156 GLY AAA C 1
ATOM 1264 O O . GLY A 1 156 ? -2.612 10.479 22.713 1.000 16.473 156 GLY AAA O 1
ATOM 1265 N N . VAL A 1 157 ? -2.050 12.580 23.360 1.000 17.623 157 VAL AAA N 1
ATOM 1266 C CA . VAL A 1 157 ? -1.242 12.194 24.548 1.000 18.098 157 VAL AAA CA 1
ATOM 1267 C C . VAL A 1 157 ? -2.167 11.538 25.582 1.000 19.626 157 VAL AAA C 1
ATOM 1268 O O . VAL A 1 157 ? -1.807 10.467 26.102 1.000 15.681 157 VAL AAA O 1
ATOM 1272 N N . GLY A 1 158 ? -3.357 12.088 25.827 1.000 19.047 158 GLY AAA N 1
ATOM 1273 C CA . GLY A 1 158 ? -4.225 11.572 26.902 1.000 17.472 158 GLY AAA CA 1
ATOM 1274 C C . GLY A 1 158 ? -4.522 10.112 26.732 1.000 17.134 158 GLY AAA C 1
ATOM 1275 O O . GLY A 1 158 ? -4.282 9.345 27.681 1.000 16.772 158 GLY AAA O 1
ATOM 1276 N N . GLN A 1 159 ? -5.081 9.705 25.588 1.000 16.514 159 GLN AAA N 1
ATOM 1277 C CA . GLN A 1 159 ? -5.529 8.310 25.376 1.000 17.848 159 GLN AAA CA 1
ATOM 1278 C C . GLN A 1 159 ? -4.300 7.392 25.337 1.000 16.016 159 GLN AAA C 1
ATOM 1279 O O . GLN A 1 159 ? -4.424 6.234 25.744 1.000 16.279 159 GLN AAA O 1
ATOM 1285 N N . THR A 1 160 ? -3.179 7.869 24.780 1.000 13.705 160 THR AAA N 1
ATOM 1286 C CA . THR A 1 160 ? -1.937 7.041 24.737 1.000 12.964 160 THR AAA CA 1
ATOM 1287 C C . THR A 1 160 ? -1.492 6.774 26.177 1.000 13.150 160 THR AAA C 1
ATOM 1288 O O . THR A 1 160 ? -1.160 5.584 26.473 1.000 13.247 160 THR AAA O 1
ATOM 1292 N N . LYS A 1 161 ? -1.489 7.792 27.039 1.000 15.048 161 LYS AAA N 1
ATOM 1293 C CA . LYS A 1 161 ? -1.144 7.607 28.472 1.000 16.246 161 LYS AAA CA 1
ATOM 1294 C C . LYS A 1 161 ? -2.049 6.542 29.095 1.000 16.449 161 LYS AAA C 1
ATOM 1295 O O . LYS A 1 161 ? -1.520 5.742 29.856 1.000 14.986 161 LYS AAA O 1
ATOM 1301 N N . ILE A 1 162 ? -3.368 6.538 28.843 1.000 16.769 162 ILE AAA N 1
ATOM 1302 C CA . ILE A 1 162 ? -4.304 5.530 29.433 1.000 17.963 162 ILE AAA CA 1
ATOM 1303 C C . ILE A 1 162 ? -3.937 4.136 28.914 1.000 16.872 162 ILE AAA C 1
ATOM 1304 O O . ILE A 1 162 ? -3.856 3.222 29.747 1.000 15.348 162 ILE AAA O 1
ATOM 1309 N N . TRP A 1 163 ? -3.623 4.027 27.612 1.000 15.454 163 TRP AAA N 1
ATOM 1310 C CA . TRP A 1 163 ? -3.156 2.790 26.963 1.000 14.412 163 TRP AAA CA 1
ATOM 1311 C C . TRP A 1 163 ? -1.865 2.320 27.660 1.000 13.385 163 TRP AAA C 1
ATOM 1312 O O . TRP A 1 163 ? -1.795 1.140 28.110 1.000 13.969 163 TRP AAA O 1
ATOM 1323 N N . LEU A 1 164 ? -0.913 3.237 27.825 1.000 12.592 164 LEU AAA N 1
ATOM 1324 C CA . LEU A 1 164 ? 0.401 2.870 28.417 1.000 13.999 164 LEU AAA CA 1
ATOM 1325 C C . LEU A 1 164 ? 0.213 2.341 29.853 1.000 14.691 164 LEU AAA C 1
ATOM 1326 O O . LEU A 1 164 ? 0.798 1.292 30.237 1.000 13.165 164 LEU AAA O 1
ATOM 1331 N N . LYS A 1 165 ? -0.568 3.042 30.666 1.000 15.544 165 LYS AAA N 1
ATOM 1332 C CA . LYS A 1 165 ? -0.779 2.612 32.072 1.000 19.023 165 LYS AAA CA 1
ATOM 1333 C C . LYS A 1 165 ? -1.316 1.181 32.108 1.000 19.204 165 LYS AAA C 1
ATOM 1334 O O . LYS A 1 165 ? -0.814 0.407 32.941 1.000 17.981 165 LYS AAA O 1
ATOM 1340 N N . GLY A 1 166 ? -2.281 0.869 31.238 1.000 16.812 166 GLY AAA N 1
ATOM 1341 C CA . GLY A 1 166 ? -2.915 -0.445 31.101 1.000 17.312 166 GLY AAA CA 1
ATOM 1342 C C . GLY A 1 166 ? -1.896 -1.491 30.709 1.000 17.448 166 GLY AAA C 1
ATOM 1343 O O . GLY A 1 166 ? -1.911 -2.599 31.229 1.000 15.296 166 GLY AAA O 1
ATOM 1344 N N . LEU A 1 167 ? -1.026 -1.139 29.771 1.000 13.661 167 LEU AAA N 1
ATOM 1345 C CA . LEU A 1 167 ? -0.027 -2.082 29.233 1.000 13.659 167 LEU AAA CA 1
ATOM 1346 C C . LEU A 1 167 ? 0.998 -2.400 30.324 1.000 13.865 167 LEU AAA C 1
ATOM 1347 O O . LEU A 1 167 ? 1.291 -3.575 30.573 1.000 15.194 167 LEU AAA O 1
ATOM 1352 N N . ILE A 1 168 ? 1.601 -1.362 30.897 1.000 14.183 168 ILE AAA N 1
ATOM 1353 C CA . ILE A 1 168 ? 2.664 -1.490 31.924 1.000 15.640 168 ILE AAA CA 1
ATOM 1354 C C . ILE A 1 168 ? 2.097 -2.175 33.180 1.000 16.220 168 ILE AAA C 1
ATOM 1355 O O . ILE A 1 168 ? 2.864 -2.906 33.828 1.000 15.970 168 ILE AAA O 1
ATOM 1360 N N . SER A 1 169 ? 0.802 -2.000 33.464 1.000 17.978 169 SER AAA N 1
ATOM 1361 C CA . SER A 1 169 ? 0.100 -2.732 34.554 1.000 19.578 169 SER AAA CA 1
ATOM 1362 C C . SER A 1 169 ? 0.257 -4.245 34.374 1.000 18.997 169 SER AAA C 1
ATOM 1363 O O . SER A 1 169 ? 0.313 -4.946 35.427 1.000 17.263 169 SER AAA O 1
ATOM 1366 N N . ASN A 1 170 ? 0.326 -4.748 33.120 1.000 14.693 170 ASN AAA N 1
ATOM 1367 C CA . ASN A 1 170 ? 0.383 -6.205 32.795 1.000 14.968 170 ASN AAA CA 1
ATOM 1368 C C . ASN A 1 170 ? 1.818 -6.744 32.753 1.000 14.867 170 ASN AAA C 1
ATOM 1369 O O . ASN A 1 170 ? 1.955 -7.962 32.560 1.000 15.676 170 ASN AAA O 1
ATOM 1374 N N . VAL A 1 171 ? 2.845 -5.898 32.946 1.000 15.187 171 VAL AAA N 1
ATOM 1375 C CA . VAL A 1 171 ? 4.262 -6.365 32.897 1.000 15.556 171 VAL AAA CA 1
ATOM 1376 C C . VAL A 1 171 ? 4.715 -6.661 34.333 1.000 17.712 171 VAL AAA C 1
ATOM 1377 O O . VAL A 1 171 ? 4.608 -5.768 35.185 1.000 19.012 171 VAL AAA O 1
ATOM 1381 N N . SER A 1 172 ? 5.227 -7.854 34.583 1.000 20.518 172 SER AAA N 1
ATOM 1382 C CA . SER A 1 172 ? 5.760 -8.243 35.913 1.000 22.910 172 SER AAA CA 1
ATOM 1383 C C . SER A 1 172 ? 7.183 -8.778 35.777 1.000 22.616 172 SER AAA C 1
ATOM 1384 O O . SER A 1 172 ? 7.647 -9.415 36.748 1.000 23.166 172 SER AAA O 1
ATOM 1387 N N . THR A 1 173 ? 7.839 -8.555 34.636 1.000 18.929 173 THR AAA N 1
ATOM 1388 C CA . THR A 1 173 ? 9.168 -9.111 34.309 1.000 19.612 173 THR AAA CA 1
ATOM 1389 C C . THR A 1 173 ? 10.029 -7.902 34.049 1.000 18.894 173 THR AAA C 1
ATOM 1390 O O . THR A 1 173 ? 9.498 -6.966 33.437 1.000 18.066 173 THR AAA O 1
ATOM 1394 N N . PRO A 1 174 ? 11.332 -7.889 34.435 1.000 16.762 174 PRO AAA N 1
ATOM 1395 C CA . PRO A 1 174 ? 12.230 -6.814 34.037 1.000 15.087 174 PRO AAA CA 1
ATOM 1396 C C . PRO A 1 174 ? 12.186 -6.645 32.516 1.000 13.927 174 PRO AAA C 1
ATOM 1397 O O . PRO A 1 174 ? 11.965 -7.596 31.769 1.000 13.886 174 PRO AAA O 1
ATOM 1401 N N . TYR A 1 175 ? 12.440 -5.419 32.097 1.000 12.890 175 TYR AAA N 1
ATOM 1402 C CA . TYR A 1 175 ? 12.454 -5.054 30.669 1.000 11.896 175 TYR AAA CA 1
ATOM 1403 C C . TYR A 1 175 ? 13.658 -5.713 30.010 1.000 12.086 175 TYR AAA C 1
ATOM 1404 O O . TYR A 1 175 ? 14.761 -5.732 30.569 1.000 13.127 175 TYR AAA O 1
ATOM 1413 N N . PHE A 1 176 ? 13.438 -6.185 28.790 1.000 9.482 176 PHE AAA N 1
ATOM 1414 C CA . PHE A 1 176 ? 14.485 -6.758 27.930 1.000 10.082 176 PHE AAA CA 1
ATOM 1415 C C . PHE A 1 176 ? 15.344 -5.683 27.278 1.000 10.450 176 PHE AAA C 1
ATOM 1416 O O . PHE A 1 176 ? 14.974 -4.570 26.943 1.000 10.525 176 PHE AAA O 1
ATOM 1424 N N . SER A 1 177 ? 16.554 -6.081 26.966 1.000 11.018 177 SER AAA N 1
ATOM 1425 C CA . SER A 1 177 ? 17.510 -5.169 26.348 1.000 12.855 177 SER AAA CA 1
ATOM 1426 C C . SER A 1 177 ? 17.567 -5.437 24.847 1.000 11.701 177 SER AAA C 1
ATOM 1427 O O . SER A 1 177 ? 18.293 -4.723 24.174 1.000 13.805 177 SER AAA O 1
ATOM 1430 N N . GLY A 1 178 ? 16.790 -6.390 24.337 1.000 9.819 178 GLY AAA N 1
ATOM 1431 C CA . GLY A 1 178 ? 16.765 -6.647 22.894 1.000 9.358 178 GLY AAA CA 1
ATOM 1432 C C . GLY A 1 178 ? 15.488 -7.302 22.454 1.000 8.078 178 GLY AAA C 1
ATOM 1433 O O . GLY A 1 178 ? 14.755 -7.794 23.272 1.000 9.397 178 GLY AAA O 1
ATOM 1434 N N . ASP A 1 179 ? 15.219 -7.308 21.174 1.000 7.774 179 ASP AAA N 1
ATOM 1435 C CA . ASP A 1 179 ? 14.027 -7.944 20.593 1.000 7.372 179 ASP AAA CA 1
ATOM 1436 C C . ASP A 1 179 ? 14.260 -9.456 20.561 1.000 9.024 179 ASP AAA C 1
ATOM 1437 O O . ASP A 1 179 ? 13.304 -10.189 20.870 1.000 8.999 179 ASP AAA O 1
ATOM 1442 N N . SER A 1 180 ? 15.476 -9.902 20.227 1.000 9.911 180 SER AAA N 1
ATOM 1443 C CA . SER A 1 180 ? 15.731 -11.365 20.100 1.000 11.679 180 SER AAA CA 1
ATOM 1444 C C . SER A 1 180 ? 15.601 -12.030 21.474 1.000 10.798 180 SER AAA C 1
ATOM 1445 O O . SER A 1 180 ? 14.977 -13.098 21.565 1.000 11.374 180 SER AAA O 1
ATOM 1448 N N . SER A 1 181 ? 16.103 -11.423 22.558 1.000 11.325 181 SER AAA N 1
ATOM 1449 C CA . SER A 1 181 ? 15.999 -12.053 23.895 1.000 11.950 181 SER AAA CA 1
ATOM 1450 C C . SER A 1 181 ? 14.517 -12.110 24.304 1.000 11.982 181 SER AAA C 1
ATOM 1451 O O . SER A 1 181 ? 14.076 -13.095 24.929 1.000 11.403 181 SER AAA O 1
ATOM 1454 N N . LEU A 1 182 ? 13.723 -11.136 23.867 1.000 10.891 182 LEU AAA N 1
ATOM 1455 C CA . LEU A 1 182 ? 12.274 -11.138 24.156 1.000 10.797 182 LEU AAA CA 1
ATOM 1456 C C . LEU A 1 182 ? 11.605 -12.293 23.424 1.000 10.332 182 LEU AAA C 1
ATOM 1457 O O . LEU A 1 182 ? 10.709 -12.957 24.011 1.000 11.210 182 LEU AAA O 1
ATOM 1462 N N . ILE A 1 183 ? 12.002 -12.531 22.177 1.000 10.693 183 ILE AAA N 1
ATOM 1463 C CA . ILE A 1 183 ? 11.408 -13.599 21.335 1.000 10.955 183 ILE AAA CA 1
ATOM 1464 C C . ILE A 1 183 ? 11.682 -14.920 22.044 1.000 10.759 183 ILE AAA C 1
ATOM 1465 O O . ILE A 1 183 ? 10.768 -15.704 22.184 1.000 12.291 183 ILE AAA O 1
ATOM 1470 N N . ARG A 1 184 ? 12.899 -15.105 22.506 1.000 10.821 184 ARG AAA N 1
ATOM 1471 C CA . ARG A 1 184 ? 13.284 -16.351 23.239 1.000 11.988 184 ARG AAA CA 1
ATOM 1472 C C . ARG A 1 184 ? 12.389 -16.563 24.465 1.000 12.905 184 ARG AAA C 1
ATOM 1473 O O . ARG A 1 184 ? 11.914 -17.680 24.657 1.000 14.768 184 ARG AAA O 1
ATOM 1481 N N . ALA A 1 185 ? 12.161 -15.538 25.255 1.000 12.560 185 ALA AAA N 1
ATOM 1482 C CA . ALA A 1 185 ? 11.361 -15.625 26.493 1.000 13.535 185 ALA AAA CA 1
ATOM 1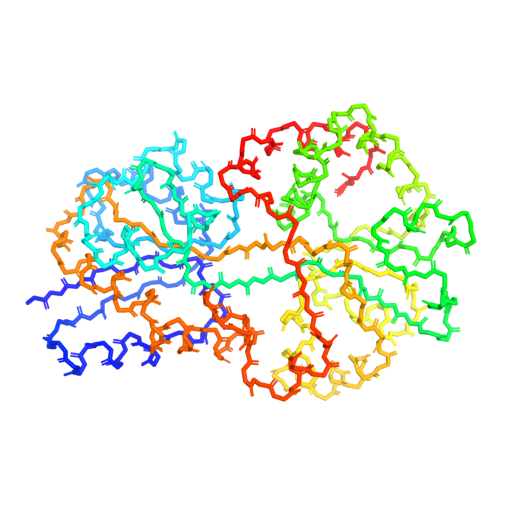483 C C . ALA A 1 185 ? 9.931 -16.022 26.113 1.000 13.938 185 ALA AAA C 1
ATOM 1484 O O . ALA A 1 185 ? 9.311 -16.826 26.845 1.000 13.396 185 ALA AAA O 1
ATOM 1486 N N . VAL A 1 186 ? 9.380 -15.442 25.049 1.000 11.321 186 VAL AAA N 1
ATOM 1487 C CA . VAL A 1 186 ? 7.996 -15.797 24.639 1.000 11.076 186 VAL AAA CA 1
ATOM 1488 C C . VAL A 1 186 ? 7.990 -17.234 24.118 1.000 11.302 186 VAL AAA C 1
ATOM 1489 O O . VAL A 1 186 ? 7.068 -17.983 24.489 1.000 12.062 186 VAL AAA O 1
ATOM 1493 N N . GLY A 1 187 ? 8.989 -17.639 23.338 1.000 13.226 187 GLY AAA N 1
ATOM 1494 C CA . GLY A 1 187 ? 9.147 -19.032 22.874 1.000 15.621 187 GLY AAA CA 1
ATOM 1495 C C . GLY A 1 187 ? 9.235 -20.009 24.026 1.000 16.568 187 GLY AAA C 1
ATOM 1496 O O . GLY A 1 187 ? 8.677 -21.112 23.910 1.000 16.960 187 GLY AAA O 1
ATOM 1497 N N . LEU A 1 188 ? 9.924 -19.623 25.087 1.000 15.866 188 LEU AAA N 1
ATOM 1498 C CA . LEU A 1 188 ? 10.183 -20.502 26.254 1.000 19.603 188 LEU AAA CA 1
ATOM 1499 C C . LEU A 1 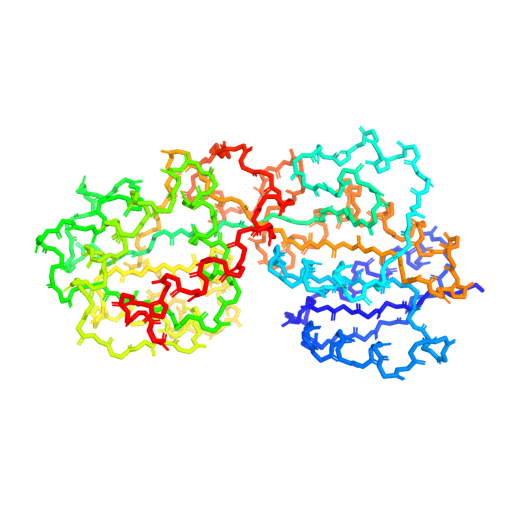188 ? 8.899 -20.605 27.056 1.000 21.445 188 LEU AAA C 1
ATOM 1500 O O . LEU A 1 188 ? 8.738 -21.632 27.718 1.000 21.694 188 LEU AAA O 1
ATOM 1505 N N . GLY A 1 189 ? 8.087 -19.526 27.054 1.000 17.319 189 GLY AAA N 1
ATOM 1506 C CA . GLY A 1 189 ? 6.857 -19.407 27.845 1.000 17.792 189 GLY AAA CA 1
ATOM 1507 C C . GLY A 1 189 ? 7.038 -18.665 29.145 1.000 17.837 189 GLY AAA C 1
ATOM 1508 O O . GLY A 1 189 ? 6.013 -18.579 29.887 1.000 20.922 189 GLY AAA O 1
ATOM 1509 N N . THR A 1 190 ? 8.229 -18.088 29.423 1.000 16.878 190 THR AAA N 1
ATOM 1510 C CA . THR A 1 190 ? 8.433 -17.217 30.608 1.000 17.918 190 THR AAA CA 1
ATOM 1511 C C . THR A 1 190 ? 7.652 -15.915 30.401 1.000 15.740 190 THR AAA C 1
ATOM 1512 O O . THR A 1 190 ? 7.287 -15.263 31.339 1.000 14.265 190 THR AAA O 1
ATOM 1516 N N . CYS A 1 191 ? 7.410 -15.556 29.150 1.000 15.228 191 CYS AAA N 1
ATOM 1517 C CA . CYS A 1 191 ? 6.547 -14.439 28.753 1.000 13.210 191 CYS AAA CA 1
ATOM 1518 C C . CYS A 1 191 ? 5.417 -14.984 27.887 1.000 12.477 191 CYS AAA C 1
ATOM 1519 O O . CYS A 1 191 ? 5.669 -15.827 27.039 1.000 15.520 191 CYS AAA O 1
ATOM 1522 N N . GLY A 1 192 ? 4.235 -14.442 28.046 1.000 11.817 192 GLY AAA N 1
ATOM 1523 C CA . GLY A 1 192 ? 3.100 -14.796 27.195 1.000 10.970 192 GLY AAA CA 1
ATOM 1524 C C . GLY A 1 192 ? 3.076 -13.952 25.943 1.000 10.645 192 GLY AAA C 1
ATOM 1525 O O . GLY A 1 192 ? 2.610 -14.427 24.913 1.000 11.116 192 GLY AAA O 1
ATOM 1526 N N . ILE A 1 193 ? 3.380 -12.681 26.091 1.000 10.820 193 ILE AAA N 1
ATOM 1527 C CA . ILE A 1 193 ? 3.136 -11.671 25.023 1.000 11.050 193 ILE AAA CA 1
ATOM 1528 C C . ILE A 1 193 ? 4.387 -10.815 24.958 1.000 10.226 193 ILE AAA C 1
ATOM 1529 O O . ILE A 1 193 ? 4.975 -10.549 26.001 1.000 9.797 193 ILE AAA O 1
ATOM 1534 N N . GLY A 1 194 ? 4.829 -10.508 23.746 1.000 9.144 194 GLY AAA N 1
ATOM 1535 C CA . GLY A 1 194 ? 5.864 -9.501 23.569 1.000 8.672 194 GLY AAA CA 1
ATOM 1536 C C . GLY A 1 194 ? 5.513 -8.612 22.424 1.000 8.018 194 GLY AAA C 1
ATOM 1537 O O . GLY A 1 194 ? 4.581 -8.913 21.680 1.000 8.191 194 GLY AAA O 1
ATOM 1538 N N . ILE A 1 195 ? 6.360 -7.599 22.270 1.000 7.826 195 ILE AAA N 1
ATOM 1539 C CA . ILE A 1 195 ? 6.312 -6.667 21.135 1.000 7.871 195 ILE AAA CA 1
ATOM 1540 C C . ILE A 1 195 ? 7.721 -6.584 20.566 1.000 6.973 195 ILE AAA C 1
ATOM 1541 O O . ILE A 1 195 ? 8.619 -6.158 21.271 1.000 6.513 195 ILE AAA O 1
ATOM 1546 N N . VAL A 1 196 ? 7.875 -6.952 19.305 1.000 6.473 196 VAL AAA N 1
ATOM 1547 C CA . VAL A 1 196 ? 9.204 -7.024 18.627 1.000 6.983 196 VAL AAA CA 1
ATOM 1548 C C . VAL A 1 196 ? 8.997 -6.666 17.167 1.000 6.330 196 VAL AAA C 1
ATOM 1549 O O . VAL A 1 196 ? 7.816 -6.638 16.691 1.000 7.052 196 VAL AAA O 1
ATOM 1553 N N . ASN A 1 197 ? 10.094 -6.411 16.463 1.000 6.303 197 ASN AAA N 1
ATOM 1554 C CA . ASN A 1 197 ? 10.073 -6.193 15.004 1.000 6.971 197 ASN AAA CA 1
ATOM 1555 C C . ASN A 1 197 ? 9.903 -7.521 14.294 1.000 6.616 197 ASN AAA C 1
ATOM 1556 O O . ASN A 1 197 ? 10.437 -8.517 14.781 1.000 7.601 197 ASN AAA O 1
ATOM 1561 N N . HIS A 1 198 ? 9.094 -7.536 13.253 1.000 7.087 198 HIS AAA N 1
ATOM 1562 C CA . HIS A 1 198 ? 8.739 -8.815 12.580 1.000 7.965 198 HIS AAA CA 1
ATOM 1563 C C . HIS A 1 198 ? 9.978 -9.555 12.097 1.000 8.695 198 HIS AAA C 1
ATOM 1564 O O . HIS A 1 198 ? 10.000 -10.816 12.203 1.000 9.688 198 HIS AAA O 1
ATOM 1571 N N . TYR A 1 199 ? 11.011 -8.863 11.632 1.000 8.265 199 TYR AAA N 1
ATOM 1572 C CA . TYR A 1 199 ? 12.147 -9.488 10.915 1.000 8.482 199 TYR AAA CA 1
ATOM 1573 C C . TYR A 1 199 ? 13.034 -10.307 11.869 1.000 9.147 199 TYR AAA C 1
ATOM 1574 O O . TYR A 1 199 ? 13.786 -11.163 11.417 1.000 11.279 199 TYR AAA O 1
ATOM 1583 N N . TYR A 1 200 ? 13.058 -9.983 13.162 1.000 9.004 200 TYR AAA N 1
ATOM 1584 C CA . TYR A 1 200 ? 13.846 -10.764 14.144 1.000 8.631 200 TYR AAA CA 1
ATOM 1585 C C . TYR A 1 200 ? 13.231 -12.158 14.235 1.000 8.951 200 TYR AAA C 1
ATOM 1586 O O . TYR A 1 200 ? 13.981 -13.090 14.462 1.000 9.939 200 TYR AAA O 1
ATOM 1595 N N . VAL A 1 201 ? 11.917 -12.241 14.256 1.000 9.091 201 VAL AAA N 1
ATOM 1596 C CA . VAL A 1 201 ? 11.243 -13.576 14.285 1.000 10.503 201 VAL AAA CA 1
ATOM 1597 C C . VAL A 1 201 ? 11.614 -14.304 13.006 1.000 10.930 201 VAL AAA C 1
ATOM 1598 O O . VAL A 1 201 ? 11.937 -15.494 13.088 1.000 10.939 201 VAL AAA O 1
ATOM 1602 N N . ALA A 1 202 ? 11.582 -13.659 11.838 1.000 12.518 202 ALA AAA N 1
ATOM 1603 C CA . ALA A 1 202 ? 11.891 -14.366 10.566 1.000 12.839 202 ALA AAA CA 1
ATOM 1604 C C . ALA A 1 202 ? 13.366 -14.816 10.525 1.000 14.649 202 ALA AAA C 1
ATOM 1605 O O . ALA A 1 202 ? 13.601 -15.962 10.108 1.000 14.248 202 ALA AAA O 1
ATOM 1607 N N . ARG A 1 203 ? 14.326 -14.038 11.047 1.000 15.386 203 ARG AAA N 1
ATOM 1608 C CA . ARG A 1 203 ? 15.753 -14.448 11.067 1.000 19.397 203 ARG AAA CA 1
ATOM 1609 C C . ARG A 1 203 ? 15.904 -15.680 11.979 1.000 17.871 203 ARG AAA C 1
ATOM 1610 O O . ARG A 1 203 ? 16.722 -16.555 11.622 1.000 21.039 203 ARG AAA O 1
ATOM 1618 N N . MET A 1 204 ? 15.191 -15.739 13.108 1.000 15.990 204 MET AAA N 1
ATOM 1619 C CA . MET A 1 204 ? 15.323 -16.900 14.001 1.000 16.803 204 MET AAA CA 1
ATOM 1620 C C . MET A 1 204 ? 14.700 -18.121 13.322 1.000 16.350 204 MET AAA C 1
ATOM 1621 O O . MET A 1 204 ? 15.318 -19.188 13.388 1.000 19.461 204 MET AAA O 1
ATOM 1626 N N . LEU A 1 205 ? 13.523 -17.973 12.728 1.000 15.448 205 LEU AAA N 1
ATOM 1627 C CA . LEU A 1 205 ? 12.832 -19.123 12.086 1.000 17.932 205 LEU AAA CA 1
ATOM 1628 C C . LEU A 1 205 ? 13.746 -19.675 10.996 1.000 18.764 205 LEU AAA C 1
ATOM 1629 O O . LEU A 1 205 ? 13.640 -20.881 10.757 1.000 20.003 205 LEU AAA O 1
ATOM 1634 N N . ASP A 1 206 ? 14.599 -18.858 10.358 1.000 18.685 206 ASP AAA N 1
ATOM 1635 C CA . ASP A 1 206 ? 15.398 -19.283 9.177 1.000 21.125 206 ASP AAA CA 1
ATOM 1636 C C . ASP A 1 206 ? 16.724 -19.900 9.620 1.000 22.682 206 ASP AAA C 1
ATOM 1637 O O . ASP A 1 206 ? 17.519 -20.170 8.755 1.000 23.399 206 ASP AAA O 1
ATOM 1642 N N . GLY A 1 207 ? 16.954 -20.092 10.914 1.000 24.349 207 GLY AAA N 1
ATOM 1643 C CA . GLY A 1 207 ? 18.201 -20.660 11.455 1.000 29.224 207 GLY AAA CA 1
ATOM 1644 C C . GLY A 1 207 ? 19.389 -19.710 11.436 1.000 30.047 207 GLY AAA C 1
ATOM 1645 O O . GLY A 1 207 ? 20.494 -20.192 11.742 1.000 34.989 207 GLY AAA O 1
ATOM 1646 N N . VAL A 1 208 ? 19.215 -18.413 11.124 1.000 30.286 208 VAL AAA N 1
ATOM 1647 C CA . VAL A 1 208 ? 20.344 -17.429 11.082 1.000 30.906 208 VAL AAA CA 1
ATOM 1648 C C . VAL A 1 208 ? 21.010 -17.372 12.466 1.000 28.822 208 VAL AAA C 1
ATOM 1649 O O . VAL A 1 208 ? 22.234 -17.183 12.482 1.000 31.933 208 VAL AAA O 1
ATOM 1653 N N . LYS A 1 209 ? 20.261 -17.545 13.568 1.000 30.178 209 LYS AAA N 1
ATOM 1654 C CA . LYS A 1 209 ? 20.794 -17.484 14.968 1.000 32.142 209 LYS AAA CA 1
ATOM 1655 C C . LYS A 1 209 ? 20.894 -18.877 15.618 1.000 29.874 209 LYS AAA C 1
ATOM 1656 O O . LYS A 1 209 ? 21.051 -18.956 16.866 1.000 27.462 209 LYS AAA O 1
ATOM 1662 N N . GLY A 1 210 ? 20.863 -19.940 14.816 1.000 29.273 210 GLY AAA N 1
ATOM 1663 C CA . GLY A 1 210 ? 21.177 -21.303 15.280 1.000 29.883 210 GLY AAA CA 1
ATOM 1664 C C . GLY A 1 210 ? 19.954 -22.081 15.765 1.000 29.013 210 GLY AAA C 1
ATOM 1665 O O . GLY A 1 210 ? 18.832 -21.579 15.838 1.000 26.662 210 GLY AAA O 1
ATOM 1666 N N . PRO A 1 211 ? 20.125 -23.388 16.043 1.000 27.125 211 PRO AAA N 1
ATOM 1667 C CA . PRO A 1 211 ? 18.975 -24.278 16.239 1.000 27.193 211 PRO AAA CA 1
ATOM 1668 C C . PRO A 1 211 ? 18.064 -23.992 17.445 1.000 23.603 211 PRO AAA C 1
ATOM 1669 O O . PRO A 1 211 ? 16.886 -24.271 17.350 1.000 27.200 211 PRO AAA O 1
ATOM 1673 N N . ARG A 1 212 ? 18.610 -23.493 18.552 1.000 22.341 212 ARG AAA N 1
ATOM 1674 C CA . ARG A 1 212 ? 17.837 -23.297 19.796 1.000 24.905 212 ARG AAA CA 1
ATOM 1675 C C . ARG A 1 212 ? 16.862 -22.145 19.531 1.000 24.149 212 ARG AAA C 1
ATOM 1676 O O . ARG A 1 212 ? 15.662 -22.308 19.853 1.000 22.777 212 ARG AAA O 1
ATOM 1684 N N . ASP A 1 213 ? 17.375 -21.077 18.925 1.000 21.811 213 ASP AAA N 1
ATOM 1685 C CA . ASP A 1 213 ? 16.569 -19.867 18.595 1.000 24.316 213 ASP AAA CA 1
ATOM 1686 C C . ASP A 1 213 ? 15.488 -20.248 17.574 1.000 21.863 213 ASP AAA C 1
ATOM 1687 O O . ASP A 1 213 ? 14.344 -19.807 17.717 1.000 19.469 213 ASP AAA O 1
ATOM 1692 N N . ALA A 1 214 ? 15.818 -21.059 16.575 1.000 22.158 214 ALA AAA N 1
ATOM 1693 C CA . ALA A 1 214 ? 14.805 -21.507 15.592 1.000 21.941 214 ALA AAA CA 1
ATOM 1694 C C . ALA A 1 214 ? 13.728 -22.341 16.298 1.000 23.474 214 ALA AAA C 1
ATOM 1695 O O . ALA A 1 214 ? 12.566 -22.170 15.983 1.000 19.255 214 ALA AAA O 1
ATOM 1697 N N . SER A 1 215 ? 14.086 -23.199 17.262 1.000 22.548 215 SER AAA N 1
ATOM 1698 C CA . SER A 1 215 ? 13.115 -24.044 18.010 1.000 22.152 215 SER AAA CA 1
ATOM 1699 C C . SER A 1 215 ? 12.174 -23.175 18.846 1.000 22.298 215 SER AAA C 1
ATOM 1700 O O . SER A 1 215 ? 10.977 -23.465 18.952 1.000 19.021 215 SER AAA O 1
ATOM 1703 N N . LEU A 1 216 ? 12.700 -22.097 19.419 1.000 19.383 216 LEU AAA N 1
ATOM 1704 C CA . LEU A 1 216 ? 11.871 -21.240 20.295 1.000 19.626 216 LEU AAA CA 1
ATOM 1705 C C . LEU A 1 216 ? 10.947 -20.425 19.390 1.000 16.473 216 LEU AAA C 1
ATOM 1706 O O . LEU A 1 216 ? 9.793 -20.237 19.735 1.000 18.798 216 LEU AAA O 1
ATOM 1711 N N . ALA A 1 217 ? 11.453 -19.957 18.259 1.000 16.519 217 ALA AAA N 1
ATOM 1712 C CA . ALA A 1 217 ? 10.690 -19.068 17.356 1.000 17.039 217 ALA AAA CA 1
ATOM 1713 C C . ALA A 1 217 ? 9.503 -19.843 16.778 1.000 17.585 217 ALA AAA C 1
ATOM 1714 O O . ALA A 1 217 ? 8.456 -19.265 16.606 1.000 17.209 217 ALA AAA O 1
ATOM 1716 N N . GLU A 1 218 ? 9.648 -21.160 16.557 1.000 22.045 218 GLU AAA N 1
ATOM 1717 C CA . GLU A 1 218 ? 8.544 -22.033 16.065 1.000 22.669 218 GLU AAA CA 1
ATOM 1718 C C . GLU A 1 218 ? 7.372 -22.079 17.055 1.000 21.801 218 GLU AAA C 1
ATOM 1719 O O . GLU A 1 218 ? 6.252 -22.279 16.601 1.000 24.073 218 GLU AAA O 1
ATOM 1725 N N . LYS A 1 219 ? 7.586 -21.853 18.353 1.000 20.659 219 LYS AAA N 1
ATOM 1726 C CA . LYS A 1 219 ? 6.497 -21.949 19.367 1.000 22.949 219 LYS AAA CA 1
ATOM 1727 C C . LYS A 1 219 ? 5.639 -20.670 19.346 1.000 22.849 219 LYS AAA C 1
ATOM 1728 O O . LYS A 1 219 ? 4.542 -20.682 19.909 1.000 25.167 219 LYS AAA O 1
ATOM 1734 N N . ILE A 1 220 ? 6.093 -19.608 18.687 1.000 18.337 220 ILE AAA N 1
ATOM 1735 C CA . ILE A 1 220 ? 5.417 -18.276 18.737 1.000 19.377 220 ILE AAA CA 1
ATOM 1736 C C . ILE A 1 220 ? 4.328 -18.151 17.671 1.000 16.147 220 ILE AAA C 1
ATOM 1737 O O . ILE A 1 220 ? 4.494 -18.676 16.549 1.000 16.693 220 ILE AAA O 1
ATOM 1742 N N . LYS A 1 221 ? 3.263 -17.437 18.024 1.000 16.366 221 LYS AAA N 1
ATOM 1743 C CA . LYS A 1 221 ? 2.247 -16.918 17.081 1.000 16.394 221 LYS AAA CA 1
ATOM 1744 C C . LYS A 1 221 ? 2.504 -15.421 16.880 1.000 16.892 221 LYS AAA C 1
ATOM 1745 O O . LYS A 1 221 ? 2.448 -14.704 17.863 1.000 15.658 221 LYS AAA O 1
ATOM 1751 N N . LEU A 1 222 ? 2.756 -14.984 15.647 1.000 13.992 222 LEU AAA N 1
ATOM 1752 C CA . LEU A 1 222 ? 2.976 -13.562 15.381 1.000 14.367 222 LEU AAA CA 1
ATOM 1753 C C . LEU A 1 222 ? 1.665 -12.951 14.921 1.000 14.133 222 LEU AAA C 1
ATOM 1754 O O . LEU A 1 222 ? 0.998 -13.560 14.060 1.000 14.820 222 LEU AAA O 1
ATOM 1759 N N . ILE A 1 223 ? 1.299 -11.852 15.544 1.000 11.920 223 ILE AAA N 1
ATOM 1760 C CA . ILE A 1 223 ? 0.048 -11.112 15.299 1.000 12.503 223 ILE AAA CA 1
ATOM 1761 C C . ILE A 1 223 ? 0.411 -9.738 14.750 1.000 13.491 223 ILE AAA C 1
ATOM 1762 O O . ILE A 1 223 ? 0.988 -8.940 15.488 1.000 13.264 223 ILE AAA O 1
ATOM 1767 N N . ILE A 1 224 ? -0.030 -9.451 13.524 1.000 13.659 224 ILE AAA N 1
ATOM 1768 C CA . ILE A 1 224 ? 0.126 -8.110 12.903 1.000 14.344 224 ILE AAA CA 1
ATOM 1769 C C . ILE A 1 224 ? -1.111 -7.301 13.270 1.000 14.767 224 ILE AAA C 1
ATOM 1770 O O . ILE A 1 224 ? -2.218 -7.639 12.851 1.000 15.880 224 ILE AAA O 1
ATOM 1775 N N . PRO A 1 225 ? -0.985 -6.224 14.057 1.000 15.326 225 PRO AAA N 1
ATOM 1776 C CA . PRO A 1 225 ? -2.120 -5.350 14.355 1.000 16.192 225 PRO AAA CA 1
ATOM 1777 C C . PRO A 1 225 ? -2.698 -4.823 13.033 1.000 18.369 225 PRO AAA C 1
ATOM 1778 O O . PRO A 1 225 ? -1.967 -4.652 12.087 1.000 15.742 225 PRO AAA O 1
ATOM 1782 N N . ASN A 1 226 ? -4.020 -4.639 13.003 1.000 19.907 226 ASN AAA N 1
ATOM 1783 C CA . ASN A 1 226 ? -4.734 -4.145 11.802 1.000 22.376 226 ASN AAA CA 1
ATOM 1784 C C . ASN A 1 226 ? -5.482 -2.888 12.240 1.000 21.999 226 ASN AAA C 1
ATOM 1785 O O . ASN A 1 226 ? -6.376 -2.987 13.070 1.000 20.926 226 ASN AAA O 1
ATOM 1790 N N . PRO A 1 227 ? -5.103 -1.665 11.798 1.000 17.775 227 PRO AAA N 1
ATOM 1791 C CA . PRO A 1 227 ? -4.007 -1.444 10.856 1.000 16.041 227 PRO AAA CA 1
ATOM 1792 C C . PRO A 1 227 ? -2.629 -1.446 11.553 1.000 13.225 227 PRO AAA C 1
ATOM 1793 O O . PRO A 1 227 ? -2.519 -1.320 12.758 1.000 15.654 227 PRO AAA O 1
ATOM 1797 N N . ALA A 1 228 ? -1.616 -1.604 10.738 1.000 13.060 228 ALA AAA N 1
ATOM 1798 C CA . ALA A 1 228 ? -0.245 -1.920 11.176 1.000 11.430 228 ALA AAA CA 1
ATOM 1799 C C . ALA A 1 228 ? 0.552 -0.626 11.319 1.000 11.673 228 ALA AAA C 1
ATOM 1800 O O . ALA A 1 228 ? 0.358 0.364 10.573 1.000 11.466 228 ALA AAA O 1
ATOM 1802 N N . HIS A 1 229 ? 1.436 -0.642 12.309 1.000 9.553 229 HIS AAA N 1
ATOM 1803 C CA . HIS A 1 229 ? 2.472 0.383 12.489 1.000 9.849 229 HIS AAA CA 1
ATOM 1804 C C . HIS A 1 229 ? 3.656 -0.034 11.645 1.000 9.167 229 HIS AAA C 1
ATOM 1805 O O . HIS A 1 229 ? 4.168 -1.159 11.826 1.000 10.409 229 HIS AAA O 1
ATOM 1812 N N . VAL A 1 230 ? 4.074 0.848 10.746 1.000 9.156 230 VAL AAA N 1
ATOM 1813 C CA . VAL A 1 230 ? 5.190 0.602 9.816 1.000 8.821 230 VAL AAA CA 1
ATOM 1814 C C . VAL A 1 230 ? 6.301 1.549 10.232 1.000 7.482 230 VAL AAA C 1
ATOM 1815 O O . VAL A 1 230 ? 6.031 2.728 10.444 1.000 8.024 230 VAL AAA O 1
ATOM 1819 N N . ASN A 1 231 ? 7.508 1.062 10.254 1.000 7.382 231 ASN AAA N 1
ATOM 1820 C CA . ASN A 1 231 ? 8.698 1.933 10.452 1.000 6.925 231 ASN AAA CA 1
ATOM 1821 C C . ASN A 1 231 ? 9.694 1.634 9.313 1.000 6.346 231 ASN AAA C 1
ATOM 1822 O O . ASN A 1 231 ? 9.479 0.692 8.491 1.000 6.817 231 ASN AAA O 1
ATOM 1827 N N . ILE A 1 232 ? 10.799 2.352 9.268 1.000 5.606 232 ILE AAA N 1
ATOM 1828 C CA . ILE A 1 232 ? 11.656 2.294 8.049 1.000 6.042 232 ILE AAA CA 1
ATOM 1829 C C . ILE A 1 232 ? 13.125 2.352 8.432 1.000 5.968 232 ILE AAA C 1
ATOM 1830 O O . ILE A 1 232 ? 13.460 2.706 9.589 1.000 6.500 232 ILE AAA O 1
ATOM 1835 N N . THR A 1 233 ? 13.936 1.954 7.453 1.000 5.730 233 THR AAA N 1
ATOM 1836 C CA . THR A 1 233 ? 15.306 2.424 7.277 1.000 6.412 233 THR AAA CA 1
ATOM 1837 C C . THR A 1 233 ? 15.263 3.461 6.169 1.000 6.133 233 THR AAA C 1
ATOM 1838 O O . THR A 1 233 ? 14.395 3.377 5.261 1.000 6.695 233 THR AAA O 1
ATOM 1842 N N . ALA A 1 234 ? 16.138 4.447 6.237 1.000 5.382 234 ALA AAA N 1
ATOM 1843 C CA . ALA A 1 234 ? 16.112 5.584 5.300 1.000 5.588 234 ALA AAA CA 1
ATOM 1844 C C . ALA A 1 234 ? 17.539 5.995 4.996 1.000 5.604 234 ALA AAA C 1
ATOM 1845 O O . ALA A 1 234 ? 18.426 5.746 5.802 1.000 6.013 234 ALA AAA O 1
ATOM 1847 N N . GLY A 1 235 ? 17.713 6.612 3.864 1.000 5.532 235 GLY AAA N 1
ATOM 1848 C CA . GLY A 1 235 ? 18.979 7.198 3.471 1.000 5.613 235 GLY AAA CA 1
ATOM 1849 C C . GLY A 1 235 ? 18.827 8.658 3.198 1.000 5.967 235 GLY AAA C 1
ATOM 1850 O O . GLY A 1 235 ? 17.776 9.134 2.735 1.000 6.531 235 GLY AAA O 1
ATOM 1851 N N . GLY A 1 236 ? 19.897 9.376 3.385 1.000 6.088 236 GLY AAA N 1
ATOM 1852 C CA . GLY A 1 236 ? 19.949 10.788 2.998 1.000 6.815 236 GLY AAA CA 1
ATOM 1853 C C . GLY A 1 236 ? 21.366 11.153 2.658 1.000 6.577 236 GLY AAA C 1
ATOM 1854 O O . GLY A 1 236 ? 22.328 10.477 3.093 1.000 6.531 236 GLY AAA O 1
ATOM 1855 N N . VAL A 1 237 ? 21.506 12.259 1.970 1.000 6.212 237 VAL AAA N 1
ATOM 1856 C CA . VAL A 1 237 ? 22.840 12.740 1.563 1.000 6.946 237 VAL AAA CA 1
ATOM 1857 C C . VAL A 1 237 ? 23.376 13.634 2.672 1.000 6.864 237 VAL AAA C 1
ATOM 1858 O O . VAL A 1 237 ? 22.732 14.555 3.088 1.000 7.293 237 VAL AAA O 1
ATOM 1862 N N . TYR A 1 238 ? 24.596 13.385 3.094 1.000 6.992 238 TYR AAA N 1
ATOM 1863 C CA . TYR A 1 238 ? 25.265 14.191 4.130 1.000 8.288 238 TYR AAA CA 1
ATOM 1864 C C . TYR A 1 238 ? 25.361 15.653 3.704 1.000 9.168 238 TYR AAA C 1
ATOM 1865 O O . TYR A 1 238 ? 25.629 15.949 2.548 1.000 9.614 238 TYR AAA O 1
ATOM 1874 N N . LYS A 1 239 ? 25.082 16.528 4.653 1.000 11.229 239 LYS AAA N 1
ATOM 1875 C CA . LYS A 1 239 ? 25.089 17.996 4.463 1.000 12.063 239 LYS AAA CA 1
ATOM 1876 C C . LYS A 1 239 ? 26.340 18.477 3.700 1.000 12.442 239 LYS AAA C 1
ATOM 1877 O O . LYS A 1 239 ? 26.168 19.412 2.945 1.000 12.523 239 LYS AAA O 1
ATOM 1883 N N . TYR A 1 240 ? 27.542 17.915 3.923 1.000 12.165 240 TYR AAA N 1
ATOM 1884 C CA . TYR A 1 240 ? 28.824 18.347 3.315 1.000 13.669 240 TYR AAA CA 1
ATOM 1885 C C . TYR A 1 240 ? 29.379 17.283 2.384 1.000 12.779 240 TYR AAA C 1
ATOM 1886 O O . TYR A 1 240 ? 30.595 17.296 2.150 1.000 14.217 240 TYR AAA O 1
ATOM 1895 N N . ALA A 1 241 ? 28.526 16.443 1.823 1.000 10.865 241 ALA AAA N 1
ATOM 1896 C CA . ALA A 1 241 ? 28.962 15.310 0.983 1.000 10.952 241 ALA AAA CA 1
ATOM 1897 C C . ALA A 1 241 ? 29.907 15.825 -0.115 1.000 13.196 241 ALA AAA C 1
ATOM 1898 O O . ALA A 1 241 ? 29.506 16.768 -0.818 1.000 14.439 241 ALA AAA O 1
ATOM 1900 N N . GLU A 1 242 ? 31.088 15.245 -0.229 1.000 15.373 242 GLU AAA N 1
ATOM 1901 C CA . GLU A 1 242 ? 32.009 15.540 -1.351 1.000 18.398 242 GLU AAA CA 1
ATOM 1902 C C . GLU A 1 242 ? 31.467 14.943 -2.652 1.000 17.506 242 GLU AAA C 1
ATOM 1903 O O . GLU A 1 242 ? 31.491 15.637 -3.658 1.000 16.117 242 GLU AAA O 1
ATOM 1909 N N . ASN A 1 243 ? 30.941 13.724 -2.613 1.000 14.083 243 ASN AAA N 1
ATOM 1910 C CA . ASN A 1 243 ? 30.467 12.941 -3.780 1.000 14.725 243 ASN AAA CA 1
ATOM 1911 C C . ASN A 1 243 ? 28.936 12.944 -3.810 1.000 14.237 243 ASN AAA C 1
ATOM 1912 O O . ASN A 1 243 ? 28.349 11.855 -3.846 1.000 14.367 243 ASN AAA O 1
ATOM 1917 N N . LYS A 1 244 ? 28.336 14.133 -3.799 1.000 14.366 244 LYS AAA N 1
ATOM 1918 C CA . LYS A 1 244 ? 26.874 14.344 -3.783 1.000 14.066 244 LYS AAA CA 1
ATOM 1919 C C . LYS A 1 244 ? 26.216 13.635 -4.955 1.000 15.090 244 LYS AAA C 1
ATOM 1920 O O . LYS A 1 244 ? 25.196 12.942 -4.743 1.000 13.958 244 LYS AAA O 1
ATOM 1926 N N . THR A 1 245 ? 26.750 13.804 -6.170 1.000 15.784 245 THR AAA N 1
ATOM 1927 C CA . THR A 1 245 ? 26.131 13.203 -7.367 1.000 15.329 245 THR AAA CA 1
ATOM 1928 C C . THR A 1 245 ? 26.096 11.678 -7.215 1.000 14.186 245 THR AAA C 1
ATOM 1929 O O . THR A 1 245 ? 25.071 11.072 -7.514 1.000 15.424 245 THR AAA O 1
ATOM 1933 N N . GLU A 1 246 ? 27.189 11.097 -6.767 1.000 12.515 246 GLU AAA N 1
ATOM 1934 C CA . GLU A 1 246 ? 27.320 9.636 -6.634 1.000 14.175 246 GLU AAA CA 1
ATOM 1935 C C . GLU A 1 246 ? 26.419 9.163 -5.495 1.000 12.366 246 GLU AAA C 1
ATOM 1936 O O . GLU A 1 246 ? 25.813 8.107 -5.644 1.000 11.088 246 GLU AAA O 1
ATOM 1942 N N . ALA A 1 247 ? 26.276 9.957 -4.426 1.000 10.025 247 ALA AAA N 1
ATOM 1943 C CA . ALA A 1 247 ? 25.395 9.585 -3.299 1.000 9.390 247 ALA AAA CA 1
ATOM 1944 C C . ALA A 1 247 ? 23.948 9.524 -3.780 1.000 9.170 247 ALA AAA C 1
ATOM 1945 O O . ALA A 1 247 ? 23.186 8.646 -3.401 1.000 7.990 247 ALA AAA O 1
ATOM 1947 N N . ILE A 1 248 ? 23.562 10.494 -4.565 1.000 9.406 248 ILE AAA N 1
ATOM 1948 C CA . ILE A 1 248 ? 22.164 10.508 -5.097 1.000 10.427 248 ILE AAA CA 1
ATOM 1949 C C . ILE A 1 248 ? 21.943 9.267 -5.977 1.000 10.607 248 ILE AAA C 1
ATOM 1950 O O . ILE A 1 248 ? 20.863 8.677 -5.879 1.000 12.289 248 ILE AAA O 1
ATOM 1955 N N . LYS A 1 249 ? 22.875 8.976 -6.874 1.000 11.443 249 LYS AAA N 1
ATOM 1956 C CA . LYS A 1 249 ? 22.753 7.807 -7.785 1.000 12.645 249 LYS AAA CA 1
ATOM 1957 C C . LYS A 1 249 ? 22.595 6.550 -6.952 1.000 11.247 249 LYS AAA C 1
ATOM 1958 O O . LYS A 1 249 ? 21.706 5.743 -7.264 1.000 10.603 249 LYS AAA O 1
ATOM 1964 N N . LEU A 1 250 ? 23.358 6.416 -5.869 1.000 10.053 250 LEU AAA N 1
ATOM 1965 C CA . LEU A 1 250 ? 23.288 5.211 -5.010 1.000 9.378 250 LEU AAA CA 1
ATOM 1966 C C . LEU A 1 250 ? 21.946 5.202 -4.270 1.000 8.974 250 LEU AAA C 1
ATOM 1967 O O . LEU A 1 250 ? 21.305 4.161 -4.313 1.000 8.506 250 LEU AAA O 1
ATOM 1972 N N . LEU A 1 251 ? 21.484 6.353 -3.758 1.000 8.636 251 LEU AAA N 1
ATOM 1973 C CA . LEU A 1 251 ? 20.214 6.439 -3.016 1.000 7.910 251 LEU AAA CA 1
ATOM 1974 C C . LEU A 1 251 ? 19.111 6.041 -4.001 1.000 7.864 251 LEU AAA C 1
ATOM 1975 O O . LEU A 1 251 ? 18.256 5.273 -3.641 1.000 8.045 251 LEU AAA O 1
ATOM 1980 N N . GLU A 1 252 ? 19.174 6.556 -5.229 1.000 9.197 252 GLU AAA N 1
ATOM 1981 C CA . GLU A 1 252 ? 18.173 6.230 -6.272 1.000 10.693 252 GLU AAA CA 1
ATOM 1982 C C . GLU A 1 252 ? 18.154 4.711 -6.507 1.000 10.840 252 GLU AAA C 1
ATOM 1983 O O . GLU A 1 252 ? 17.085 4.177 -6.648 1.000 12.289 252 GLU AAA O 1
ATOM 1989 N N . TYR A 1 253 ? 19.308 4.044 -6.531 1.000 10.270 253 TYR AAA N 1
ATOM 1990 C CA . TYR A 1 253 ? 19.398 2.580 -6.728 1.000 10.592 253 TYR AAA CA 1
ATOM 1991 C C . TYR A 1 253 ? 18.790 1.858 -5.513 1.000 9.891 253 TYR AAA C 1
ATOM 1992 O O . TYR A 1 253 ? 17.977 0.922 -5.668 1.000 8.771 253 TYR AAA O 1
ATOM 2001 N N . LEU A 1 254 ? 19.157 2.285 -4.298 1.000 9.114 254 LEU AAA N 1
ATOM 2002 C CA . LEU A 1 254 ? 18.656 1.626 -3.059 1.000 8.590 254 LEU AAA CA 1
ATOM 2003 C C . LEU A 1 254 ? 17.150 1.734 -2.909 1.000 8.778 254 LEU AAA C 1
ATOM 2004 O O . LEU A 1 254 ? 16.537 0.801 -2.372 1.000 9.450 254 LEU AAA O 1
ATOM 2009 N N . ALA A 1 255 ? 16.552 2.795 -3.419 1.000 8.912 255 ALA AAA N 1
ATOM 2010 C CA . ALA A 1 255 ? 15.112 2.998 -3.261 1.000 9.724 255 ALA AAA CA 1
ATOM 2011 C C . ALA A 1 255 ? 14.368 2.368 -4.444 1.000 10.962 255 ALA AAA C 1
ATOM 2012 O O . ALA A 1 255 ? 13.136 2.323 -4.375 1.000 13.040 255 ALA AAA O 1
ATOM 2014 N N . SER A 1 256 ? 15.094 1.918 -5.453 1.000 10.537 256 SER AAA N 1
ATOM 2015 C CA . SER A 1 256 ? 14.505 1.306 -6.689 1.000 12.129 256 SER AAA CA 1
ATOM 2016 C C . SER A 1 256 ? 13.994 -0.073 -6.325 1.000 14.444 256 SER AAA C 1
ATOM 2017 O O . SER A 1 256 ? 14.473 -0.666 -5.317 1.000 12.905 256 SER AAA O 1
ATOM 2020 N N . SER A 1 257 ? 13.126 -0.662 -7.138 1.000 14.440 257 SER AAA N 1
ATOM 2021 C CA . SER A 1 257 ? 12.629 -2.008 -6.787 1.000 15.915 257 SER AAA CA 1
ATOM 2022 C C . SER A 1 257 ? 13.779 -2.990 -6.555 1.000 16.093 257 SER AAA C 1
ATOM 2023 O O . SER A 1 257 ? 13.686 -3.765 -5.572 1.000 15.451 257 SER AAA O 1
ATOM 2026 N N . GLU A 1 258 ? 14.834 -2.972 -7.391 1.000 15.564 258 GLU AAA N 1
ATOM 2027 C CA . GLU A 1 258 ? 15.964 -3.910 -7.244 1.000 17.722 258 GLU AAA CA 1
ATOM 2028 C C . GLU A 1 258 ? 16.718 -3.663 -5.925 1.000 16.282 258 GLU AAA C 1
ATOM 2029 O O . GLU A 1 258 ? 17.066 -4.648 -5.159 1.000 16.592 258 GLU AAA O 1
ATOM 2035 N N . GLY A 1 259 ? 16.980 -2.388 -5.655 1.000 14.893 259 GLY AAA N 1
ATOM 2036 C CA . GLY A 1 259 ? 17.777 -1.985 -4.491 1.000 15.062 259 GLY AAA CA 1
ATOM 2037 C C . GLY A 1 259 ? 17.030 -2.310 -3.232 1.000 11.299 259 GLY AAA C 1
ATOM 2038 O O . GLY A 1 259 ? 17.658 -2.824 -2.291 1.000 12.604 259 GLY AAA O 1
ATOM 2039 N N . SER A 1 260 ? 15.748 -1.959 -3.196 1.000 10.653 260 SER AAA N 1
ATOM 2040 C CA . SER A 1 260 ? 14.919 -2.059 -1.969 1.000 10.757 260 SER AAA CA 1
ATOM 2041 C C . SER A 1 260 ? 14.692 -3.548 -1.678 1.000 11.870 260 SER AAA C 1
ATOM 2042 O O . SER A 1 260 ? 14.809 -3.996 -0.553 1.000 10.435 260 SER AAA O 1
ATOM 2045 N N . GLN A 1 261 ? 14.453 -4.334 -2.728 1.000 14.533 261 GLN AAA N 1
ATOM 2046 C CA . GLN A 1 261 ? 14.327 -5.805 -2.563 1.000 15.548 261 GLN AAA CA 1
ATOM 2047 C C . GLN A 1 261 ? 15.650 -6.402 -2.135 1.000 14.347 261 GLN AAA C 1
ATOM 2048 O O . GLN A 1 261 ? 15.605 -7.219 -1.198 1.000 16.287 261 GLN AAA O 1
ATOM 2054 N N . GLY A 1 262 ? 16.779 -5.917 -2.637 1.000 13.160 262 GLY AAA N 1
ATOM 2055 C CA . GLY A 1 262 ? 18.112 -6.407 -2.251 1.000 14.361 262 GLY AAA CA 1
ATOM 2056 C C . GLY A 1 262 ? 18.395 -6.147 -0.781 1.000 14.023 262 GLY AAA C 1
ATOM 2057 O O . GLY A 1 262 ? 18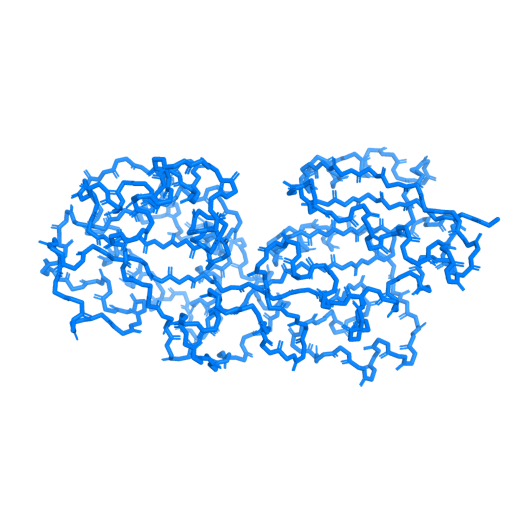.880 -7.082 -0.074 1.000 15.848 262 GLY AAA O 1
ATOM 2058 N N . LEU A 1 263 ? 18.092 -4.937 -0.292 1.000 12.288 263 LEU AAA N 1
ATOM 2059 C CA . LEU A 1 263 ? 18.299 -4.591 1.141 1.000 11.986 263 LEU AAA CA 1
ATOM 2060 C C . LEU A 1 263 ? 17.350 -5.403 1.999 1.000 11.698 263 LEU AAA C 1
ATOM 2061 O O . LEU A 1 263 ? 17.791 -5.927 3.049 1.000 15.878 263 LEU AAA O 1
ATOM 2066 N N . ALA A 1 264 ? 16.088 -5.489 1.614 1.000 11.630 264 ALA AAA N 1
ATOM 2067 C CA . ALA A 1 264 ? 15.036 -6.046 2.477 1.000 13.908 264 ALA AAA CA 1
ATOM 2068 C C . ALA A 1 264 ? 15.217 -7.571 2.564 1.000 16.931 264 ALA AAA C 1
ATOM 2069 O O . ALA A 1 264 ? 15.011 -8.129 3.655 1.000 14.840 264 ALA AAA O 1
ATOM 2071 N N . ASN A 1 265 ? 15.654 -8.222 1.476 1.000 18.887 265 ASN AAA N 1
ATOM 2072 C CA . ASN A 1 265 ? 15.780 -9.704 1.470 1.000 22.996 265 ASN AAA CA 1
ATOM 2073 C C . ASN A 1 265 ? 16.868 -10.167 2.441 1.000 22.279 265 ASN AAA C 1
ATOM 2074 O O . ASN A 1 265 ? 16.664 -11.172 3.089 1.000 25.412 265 ASN AAA O 1
ATOM 2079 N N . LYS A 1 266 ? 17.935 -9.400 2.622 1.000 21.506 266 LYS AAA N 1
ATOM 2080 C CA . LYS A 1 266 ? 19.028 -9.731 3.576 1.000 21.381 266 LYS AAA CA 1
ATOM 2081 C C . LYS A 1 266 ? 18.489 -9.713 5.013 1.000 18.463 266 LYS AAA C 1
ATOM 2082 O O . LYS A 1 266 ? 18.936 -10.532 5.833 1.000 19.783 266 LYS AAA O 1
ATOM 2083 N N . THR A 1 267 ? 17.556 -8.821 5.328 1.000 16.237 267 THR AAA N 1
ATOM 2084 C CA . THR A 1 267 ? 17.139 -8.601 6.741 1.000 15.085 267 THR AAA CA 1
ATOM 2085 C C . THR A 1 267 ? 15.725 -9.095 7.003 1.000 14.079 267 THR AAA C 1
ATOM 2086 O O . THR A 1 267 ? 15.190 -8.825 8.116 1.000 16.576 267 THR AAA O 1
ATOM 2090 N N . TYR A 1 268 ? 15.077 -9.727 6.034 1.000 12.989 268 TYR AAA N 1
ATOM 2091 C CA . TYR A 1 268 ? 13.686 -10.233 6.126 1.000 12.859 268 TYR AAA CA 1
ATOM 2092 C C . TYR A 1 268 ? 12.702 -9.078 6.333 1.000 11.921 268 TYR AAA C 1
ATOM 2093 O O . TYR A 1 268 ? 11.657 -9.290 6.889 1.000 11.084 268 TYR AAA O 1
ATOM 2102 N N . GLU A 1 269 ? 13.084 -7.877 5.905 1.000 12.095 269 GLU AAA N 1
ATOM 2103 C CA . GLU A 1 269 ? 12.191 -6.692 5.909 1.000 11.000 269 GLU AAA CA 1
ATOM 2104 C C . GLU A 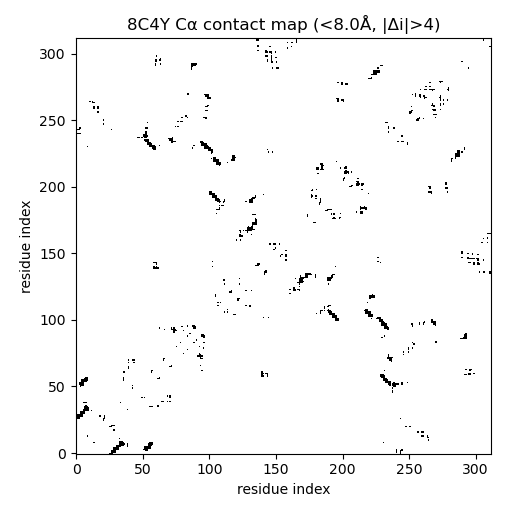1 269 ? 11.343 -6.721 4.642 1.000 10.156 269 GLU AAA C 1
ATOM 2105 O O . GLU A 1 269 ? 11.520 -7.608 3.791 1.000 10.695 269 GLU AAA O 1
ATOM 2111 N N . HIS A 1 270 ? 10.414 -5.800 4.558 1.000 9.202 270 HIS AAA N 1
ATOM 2112 C CA . HIS A 1 270 ? 9.539 -5.573 3.392 1.000 10.817 270 HIS AAA CA 1
ATOM 2113 C C . HIS A 1 270 ? 10.253 -4.543 2.540 1.000 11.315 270 HIS AAA C 1
ATOM 2114 O O . HIS A 1 270 ? 10.780 -3.555 3.068 1.000 10.978 270 HIS AAA O 1
ATOM 2121 N N . PRO A 1 271 ? 10.227 -4.710 1.203 1.000 12.911 271 PRO AAA N 1
ATOM 2122 C CA . PRO A 1 271 ? 10.670 -3.647 0.327 1.000 12.190 271 PRO AAA CA 1
ATOM 2123 C C . PRO A 1 271 ? 9.753 -2.445 0.498 1.000 12.961 271 PRO AAA C 1
ATOM 2124 O O . PRO A 1 271 ? 8.748 -2.501 1.137 1.000 13.027 271 PRO AAA O 1
ATOM 2128 N N . LEU A 1 272 ? 10.084 -1.390 -0.231 1.000 14.514 272 LEU AAA N 1
ATOM 2129 C CA . LEU A 1 272 ? 9.446 -0.079 -0.066 1.000 16.149 272 LEU AAA CA 1
ATOM 2130 C C . LEU A 1 272 ? 7.994 -0.107 -0.546 1.000 18.890 272 LEU AAA C 1
ATOM 2131 O O . LEU A 1 272 ? 7.164 0.428 0.169 1.000 19.353 272 LEU AAA O 1
ATOM 2136 N N . LYS A 1 273 ? 7.698 -0.790 -1.659 1.000 18.134 273 LYS AAA N 1
ATOM 2137 C CA . LYS A 1 273 ? 6.416 -0.615 -2.383 1.000 23.520 273 LYS AAA CA 1
ATOM 2138 C C . LYS A 1 273 ? 5.689 -1.950 -2.533 1.000 25.180 273 LYS AAA C 1
ATOM 2139 O O . LYS A 1 273 ? 4.533 -1.911 -2.913 1.000 29.540 273 LYS AAA O 1
ATOM 2145 N N . GLU A 1 274 ? 6.338 -3.075 -2.266 1.000 23.523 274 GLU AAA N 1
ATOM 2146 C CA . GLU A 1 274 ? 5.677 -4.405 -2.310 1.000 26.023 274 GLU AAA CA 1
ATOM 2147 C C . GLU A 1 274 ? 5.983 -5.145 -1.004 1.000 24.007 274 GLU AAA C 1
ATOM 2148 O O . GLU A 1 274 ? 7.000 -4.826 -0.365 1.000 18.870 274 GLU AAA O 1
ATOM 2154 N N . SER A 1 275 ? 5.166 -6.117 -0.631 1.000 21.412 275 SER AAA N 1
ATOM 2155 C CA . SER A 1 275 ? 5.444 -7.000 0.518 1.000 19.988 275 SER AAA CA 1
ATOM 2156 C C . SER A 1 275 ? 6.567 -7.941 0.137 1.000 20.775 275 SER AAA C 1
ATOM 2157 O O . SER A 1 275 ? 6.717 -8.199 -1.057 1.000 22.330 275 SER AAA O 1
ATOM 2160 N N . SER A 1 276 ? 7.283 -8.478 1.118 1.000 17.581 276 SER AAA N 1
ATOM 2161 C CA . SER A 1 276 ? 8.391 -9.421 0.924 1.000 17.041 276 SER AAA CA 1
ATOM 2162 C C . SER A 1 276 ? 7.855 -10.654 0.158 1.000 20.093 276 SER AAA C 1
ATOM 2163 O O . SER A 1 276 ? 6.760 -11.048 0.434 1.000 23.133 276 SER AAA O 1
ATOM 2166 N N . GLN A 1 277 ? 8.650 -11.171 -0.761 1.000 22.074 277 GLN AAA N 1
ATOM 2167 C CA . GLN A 1 277 ? 8.454 -12.465 -1.468 1.000 27.059 277 GLN AAA CA 1
ATOM 2168 C C . GLN A 1 277 ? 9.083 -13.600 -0.656 1.000 27.066 277 GLN AAA C 1
ATOM 2169 O O . GLN A 1 277 ? 9.081 -14.745 -1.150 1.000 28.378 277 GLN AAA O 1
ATOM 2175 N N . ASN A 1 278 ? 9.596 -13.326 0.540 1.000 20.849 278 ASN AAA N 1
ATOM 2176 C CA . ASN A 1 278 ? 10.161 -14.395 1.403 1.000 22.539 278 ASN AAA CA 1
ATOM 2177 C C . ASN A 1 278 ? 9.013 -15.230 1.982 1.000 18.883 278 ASN AAA C 1
ATOM 2178 O O . ASN A 1 278 ? 8.040 -14.669 2.509 1.000 16.583 278 ASN AAA O 1
ATOM 2183 N N . ARG A 1 279 ? 9.064 -16.543 1.824 1.000 19.195 279 ARG AAA N 1
ATOM 2184 C CA . ARG A 1 279 ? 7.959 -17.416 2.265 1.000 19.868 279 ARG AAA CA 1
ATOM 2185 C C . ARG A 1 279 ? 7.775 -17.308 3.782 1.000 20.150 279 ARG AAA C 1
ATOM 2186 O O . ARG A 1 279 ? 6.623 -17.331 4.208 1.000 20.377 279 ARG AAA O 1
ATOM 2194 N N . ILE A 1 280 ? 8.855 -17.189 4.563 1.000 20.699 280 ILE AAA N 1
ATOM 2195 C CA . ILE A 1 280 ? 8.692 -17.145 6.046 1.000 22.424 280 ILE AAA CA 1
ATOM 2196 C C . ILE A 1 280 ? 7.966 -15.850 6.393 1.000 20.532 280 ILE AAA C 1
ATOM 2197 O O . ILE A 1 280 ? 6.994 -15.883 7.182 1.000 21.499 280 ILE AAA O 1
ATOM 2202 N N . VAL A 1 281 ? 8.340 -14.750 5.740 1.000 18.889 281 VAL AAA N 1
ATOM 2203 C CA . VAL A 1 281 ? 7.733 -13.429 6.048 1.000 20.388 281 VAL AAA CA 1
ATOM 2204 C C . VAL A 1 281 ? 6.274 -13.431 5.573 1.000 19.989 281 VAL AAA C 1
ATOM 2205 O O . VAL A 1 281 ? 5.403 -12.983 6.292 1.000 18.801 281 VAL AAA O 1
ATOM 2209 N N A SER A 1 282 ? 5.998 -13.966 4.382 0.500 21.603 282 SER AAA N 1
ATOM 2210 N N B SER A 1 282 ? 6.007 -13.974 4.385 0.500 20.751 282 SER AAA N 1
ATOM 2211 C CA A SER A 1 282 ? 4.623 -14.006 3.813 0.500 22.069 282 SER AAA CA 1
ATOM 2212 C CA B SER A 1 282 ? 4.640 -14.045 3.802 0.500 20.726 282 SER AAA CA 1
ATOM 2213 C C A SER A 1 282 ? 3.656 -14.803 4.714 0.500 21.343 282 SER AAA C 1
ATOM 2214 C C B SER A 1 282 ? 3.663 -14.803 4.718 0.500 20.571 282 SER AAA C 1
ATOM 2215 O O A SER A 1 282 ? 2.506 -14.404 4.798 0.500 23.359 282 SER AAA O 1
ATOM 2216 O O B SER A 1 282 ? 2.522 -14.381 4.813 0.500 22.572 282 SER AAA O 1
ATOM 2221 N N . LYS A 1 283 ? 4.108 -15.858 5.396 1.000 22.122 283 LYS AAA N 1
ATOM 2222 C CA . LYS A 1 283 ? 3.248 -16.678 6.297 1.000 24.198 283 LYS AAA CA 1
ATOM 2223 C C . LYS A 1 283 ? 2.785 -15.861 7.511 1.000 24.463 283 LYS AAA C 1
ATOM 2224 O O . LYS A 1 283 ? 1.879 -16.326 8.208 1.000 24.403 283 LYS AAA O 1
ATOM 2230 N N . PHE A 1 284 ? 3.458 -14.755 7.845 1.000 20.405 284 PHE AAA N 1
ATOM 2231 C CA . PHE A 1 284 ? 3.037 -13.860 8.951 1.000 19.902 284 PHE AAA CA 1
ATOM 2232 C C . PHE A 1 284 ? 1.713 -13.199 8.579 1.000 21.348 284 PHE AAA C 1
ATOM 2233 O O . PHE A 1 284 ? 1.030 -12.747 9.495 1.000 23.351 284 PHE AAA O 1
ATOM 2241 N N . GLY A 1 285 ? 1.412 -13.077 7.284 1.000 22.122 285 GLY AAA N 1
ATOM 2242 C CA . GLY A 1 285 ? 0.123 -12.592 6.769 1.000 23.206 285 GLY AAA CA 1
ATOM 2243 C C . GLY A 1 285 ? 0.195 -11.228 6.116 1.000 25.964 285 GLY AAA C 1
ATOM 2244 O O . GLY A 1 285 ? 1.248 -10.580 6.147 1.000 24.217 285 GLY AAA O 1
ATOM 2245 N N . ASP A 1 286 ? -0.938 -10.774 5.588 1.000 24.812 286 ASP AAA N 1
ATOM 2246 C CA . ASP A 1 286 ? -1.099 -9.442 4.972 1.000 27.780 286 ASP AAA CA 1
ATOM 2247 C C . ASP A 1 286 ? -1.111 -8.376 6.072 1.000 24.597 286 ASP AAA C 1
ATOM 2248 O O . ASP A 1 286 ? -1.343 -8.726 7.264 1.000 30.083 286 ASP AAA O 1
ATOM 2253 N N . PHE A 1 287 ? -0.817 -7.134 5.699 1.000 21.258 287 PHE AAA N 1
ATOM 2254 C CA . PHE A 1 287 ? -0.906 -5.957 6.590 1.000 22.681 287 PHE AAA CA 1
ATOM 2255 C C . PHE A 1 287 ? -1.414 -4.784 5.769 1.000 22.646 287 PHE AAA C 1
ATOM 2256 O O . PHE A 1 287 ? -1.152 -4.693 4.550 1.000 27.146 287 PHE AAA O 1
ATOM 2264 N N . THR A 1 288 ? -2.074 -3.885 6.463 1.000 22.325 288 THR AAA N 1
ATOM 2265 C CA . THR A 1 288 ? -2.432 -2.555 5.943 1.000 22.631 288 THR AAA CA 1
ATOM 2266 C C . THR A 1 288 ? -1.832 -1.487 6.837 1.000 21.202 288 THR AAA C 1
ATOM 2267 O O . THR A 1 288 ? -2.209 -1.426 7.999 1.000 19.154 288 THR AAA O 1
ATOM 2271 N N . PRO A 1 289 ? -0.992 -0.573 6.309 1.000 18.603 289 PRO AAA N 1
ATOM 2272 C CA . PRO A 1 289 ? -0.445 0.524 7.113 1.000 17.254 289 PRO AAA CA 1
ATOM 2273 C C . PRO A 1 289 ? -1.522 1.493 7.622 1.000 17.908 289 PRO AAA C 1
ATOM 2274 O O . PRO A 1 289 ? -2.549 1.680 6.979 1.000 16.033 289 PRO AAA O 1
ATOM 2278 N N . ASP A 1 290 ? -1.265 2.089 8.781 1.000 15.166 290 ASP AAA N 1
ATOM 2279 C CA . ASP A 1 290 ? -2.181 3.025 9.474 1.000 16.256 290 ASP AAA CA 1
ATOM 2280 C C . ASP A 1 290 ? -2.065 4.474 8.986 1.000 14.423 290 ASP AAA C 1
ATOM 2281 O O . ASP A 1 290 ? -2.836 5.321 9.509 1.000 17.023 290 ASP AAA O 1
ATOM 2286 N N . ASN A 1 291 ? -1.227 4.731 7.989 1.000 15.045 291 ASN AAA N 1
ATOM 2287 C CA . ASN A 1 291 ? -1.024 6.027 7.315 1.000 15.890 291 ASN AAA CA 1
ATOM 2288 C C . ASN A 1 291 ? -0.354 7.058 8.184 1.000 13.730 291 ASN AAA C 1
ATOM 2289 O O . ASN A 1 291 ? -0.352 8.207 7.768 1.000 14.687 291 ASN AAA O 1
ATOM 2294 N N . VAL A 1 292 ? 0.202 6.676 9.335 1.000 10.527 292 VAL AAA N 1
ATOM 2295 C CA . VAL A 1 292 ? 0.959 7.628 10.156 1.000 11.292 292 VAL AAA CA 1
ATOM 2296 C C . VAL A 1 292 ? 2.265 7.862 9.400 1.000 10.810 292 VAL AAA C 1
ATOM 2297 O O . VAL A 1 292 ? 2.883 6.831 8.974 1.000 12.962 292 VAL AAA O 1
ATOM 2301 N N . THR A 1 293 ? 2.671 9.105 9.169 1.000 10.619 293 THR AAA N 1
ATOM 2302 C CA . THR A 1 293 ? 3.912 9.368 8.383 1.000 10.130 293 THR AAA CA 1
ATOM 2303 C C . THR A 1 293 ? 5.162 9.140 9.248 1.000 9.134 293 THR AAA C 1
ATOM 2304 O O . THR A 1 293 ? 5.084 9.249 10.490 1.000 8.564 293 THR AAA O 1
ATOM 2308 N N . ILE A 1 294 ? 6.285 8.860 8.595 1.000 9.439 294 ILE AAA N 1
ATOM 2309 C CA . ILE A 1 294 ? 7.547 8.639 9.370 1.000 9.110 294 ILE AAA CA 1
ATOM 2310 C C . ILE A 1 294 ? 7.957 9.973 9.980 1.000 8.751 294 ILE AAA C 1
ATOM 2311 O O . ILE A 1 294 ? 8.489 10.003 11.094 1.000 8.553 294 ILE AAA O 1
ATOM 2316 N N . LYS A 1 295 ? 7.655 11.075 9.298 1.000 9.539 295 LYS AAA N 1
ATOM 2317 C CA . LYS A 1 295 ? 7.942 12.410 9.881 1.000 11.132 295 LYS AAA CA 1
ATOM 2318 C C . LYS A 1 295 ? 7.188 12.575 11.206 1.000 11.008 295 LYS AAA C 1
ATOM 2319 O O . LYS A 1 295 ? 7.768 13.093 12.146 1.000 10.634 295 LYS AAA O 1
ATOM 2325 N N . GLU A 1 296 ? 5.911 12.187 11.247 1.000 10.822 296 GLU AAA N 1
ATOM 2326 C CA . GLU A 1 296 ? 5.075 12.307 12.470 1.000 13.222 296 GLU AAA CA 1
ATOM 2327 C C . GLU A 1 296 ? 5.649 11.430 13.576 1.000 11.573 296 GLU AAA C 1
ATOM 2328 O O . GLU A 1 296 ? 5.695 11.872 14.741 1.000 12.328 296 GLU AAA O 1
ATOM 2334 N N . LEU A 1 297 ? 6.146 10.250 13.243 1.000 10.599 297 LEU AAA N 1
ATOM 2335 C CA . LEU A 1 297 ? 6.767 9.429 14.324 1.000 10.811 297 LEU AAA CA 1
ATOM 2336 C C . LEU A 1 297 ? 7.959 10.164 14.900 1.000 11.099 297 LEU AAA C 1
ATOM 2337 O O . LEU A 1 297 ? 8.231 10.002 16.093 1.000 14.227 297 LEU AAA O 1
ATOM 2342 N N . GLY A 1 298 ? 8.697 10.929 14.097 1.000 9.653 298 GLY AAA N 1
ATOM 2343 C CA . GLY A 1 298 ? 9.822 11.727 14.590 1.000 10.397 298 GLY AAA CA 1
ATOM 2344 C C . GLY A 1 298 ? 9.323 12.827 15.494 1.000 12.297 298 GLY AAA C 1
ATOM 2345 O O . GLY A 1 298 ? 9.951 13.086 16.549 1.000 11.865 298 GLY AAA O 1
ATOM 2346 N N . LYS A 1 299 ? 8.267 13.503 15.057 1.000 13.007 299 LYS AAA N 1
ATOM 2347 C CA . LYS A 1 299 ? 7.740 14.716 15.726 1.000 14.455 299 LYS AAA CA 1
ATOM 2348 C C . LYS A 1 299 ? 7.429 14.421 17.184 1.000 13.903 299 LYS AAA C 1
ATOM 2349 O O . LYS A 1 299 ? 7.722 15.273 18.036 1.000 15.142 299 LYS AAA O 1
ATOM 2355 N N . PHE A 1 300 ? 6.796 13.283 17.437 1.000 12.786 300 PHE AAA N 1
ATOM 2356 C CA . PHE A 1 300 ? 6.260 12.928 18.770 1.000 11.722 300 PHE AAA CA 1
ATOM 2357 C C . PHE A 1 300 ? 7.282 12.130 19.567 1.000 11.042 300 PHE AAA C 1
ATOM 2358 O O . PHE A 1 300 ? 6.908 11.649 20.638 1.000 10.552 300 PHE AAA O 1
ATOM 2366 N N . ASN A 1 301 ? 8.515 11.989 19.093 1.000 9.831 301 ASN AAA N 1
ATOM 2367 C CA . ASN A 1 301 ? 9.493 11.143 19.817 1.000 9.849 301 ASN AAA CA 1
ATOM 2368 C C . ASN A 1 301 ? 9.738 11.677 21.245 1.000 10.400 301 ASN AAA C 1
ATOM 2369 O O . ASN A 1 301 ? 9.723 10.868 22.167 1.000 9.488 301 ASN AAA O 1
ATOM 2374 N N . SER A 1 302 ? 10.049 12.968 21.415 1.000 11.247 302 SER AAA N 1
ATOM 2375 C CA . SER A 1 302 ? 10.326 13.589 22.738 1.000 12.697 302 SER AAA CA 1
ATOM 2376 C C . SER A 1 302 ? 9.175 13.238 23.671 1.000 11.928 302 SER AAA C 1
ATOM 2377 O O . SER A 1 302 ? 9.433 12.875 24.819 1.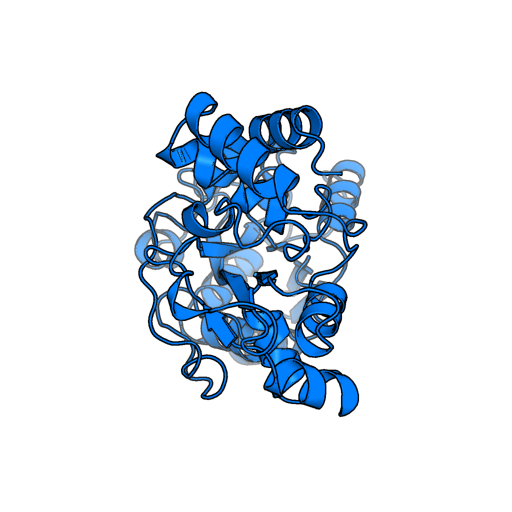000 11.493 302 SER AAA O 1
ATOM 2380 N N . LYS A 1 303 ? 7.938 13.413 23.183 1.000 12.955 303 LYS AAA N 1
ATOM 2381 C CA . LYS A 1 303 ? 6.744 13.246 24.032 1.000 12.705 303 LYS AAA CA 1
ATOM 2382 C C . LYS A 1 303 ? 6.575 11.769 24.389 1.000 11.262 303 LYS AAA C 1
ATOM 2383 O O . LYS A 1 303 ? 6.220 11.480 25.516 1.000 10.426 303 LYS AAA O 1
ATOM 2389 N N . ALA A 1 304 ? 6.752 10.866 23.433 1.000 9.065 304 ALA AAA N 1
ATOM 2390 C CA . ALA A 1 304 ? 6.704 9.419 23.690 1.000 8.959 304 ALA AAA CA 1
ATOM 2391 C C . ALA A 1 304 ? 7.636 9.098 24.868 1.000 8.725 304 ALA AAA C 1
ATOM 2392 O O . ALA A 1 304 ? 7.233 8.341 25.718 1.000 8.787 304 ALA AAA O 1
ATOM 2394 N N . ILE A 1 305 ? 8.873 9.555 24.818 1.000 8.858 305 ILE AAA N 1
ATOM 2395 C CA . ILE A 1 305 ? 9.892 9.221 25.864 1.000 10.686 305 ILE AAA CA 1
ATOM 2396 C C . ILE A 1 305 ? 9.405 9.759 27.219 1.000 11.137 305 ILE AAA C 1
ATOM 2397 O O . ILE A 1 305 ? 9.444 9.006 28.244 1.000 10.078 305 ILE AAA O 1
ATOM 2402 N N . GLU A 1 306 ? 8.906 10.990 27.239 1.000 11.983 306 GLU AAA N 1
ATOM 2403 C CA . GLU A 1 306 ? 8.398 11.616 28.484 1.000 13.548 306 GLU AAA CA 1
ATOM 2404 C C . GLU A 1 306 ? 7.251 10.771 29.077 1.000 11.793 306 GLU AAA C 1
ATOM 2405 O O . GLU A 1 306 ? 7.271 10.511 30.298 1.000 12.621 306 GLU AAA O 1
ATOM 2411 N N . ILE A 1 307 ? 6.270 10.332 28.281 1.000 9.888 307 ILE AAA N 1
ATOM 2412 C CA . ILE A 1 307 ? 5.109 9.587 28.804 1.000 10.934 307 ILE AAA CA 1
ATOM 2413 C C . ILE A 1 307 ? 5.514 8.152 29.130 1.000 9.867 307 ILE AAA C 1
ATOM 2414 O O . ILE A 1 307 ? 4.960 7.632 30.110 1.000 12.828 307 ILE AAA O 1
ATOM 2419 N N . MET A 1 308 ? 6.496 7.566 28.426 1.000 9.145 308 MET AAA N 1
ATOM 2420 C CA . MET A 1 308 ? 7.019 6.222 28.769 1.000 9.207 308 MET AAA CA 1
ATOM 2421 C C . MET A 1 308 ? 7.652 6.286 30.164 1.000 10.156 308 MET AAA C 1
ATOM 2422 O O . MET A 1 308 ? 7.406 5.378 30.979 1.000 10.197 308 MET AAA O 1
ATOM 2427 N N . LYS A 1 309 ? 8.437 7.333 30.418 1.000 10.423 309 LYS AAA N 1
ATOM 2428 C CA . LYS A 1 309 ? 9.088 7.527 31.739 1.000 12.318 309 LYS AAA CA 1
ATOM 2429 C C . LYS A 1 309 ? 8.002 7.727 32.786 1.000 12.143 309 LYS AAA C 1
ATOM 2430 O O . LYS A 1 309 ? 8.096 7.144 33.874 1.000 13.217 309 LYS AAA O 1
ATOM 2436 N N . GLU A 1 310 ? 6.979 8.512 32.490 1.000 11.910 310 GLU AAA N 1
ATOM 2437 C CA . GLU A 1 310 ? 5.914 8.850 33.458 1.000 13.737 310 GLU AAA CA 1
ATOM 2438 C C . GLU A 1 310 ? 5.167 7.617 33.949 1.000 14.407 310 GLU AAA C 1
ATOM 2439 O O . GLU A 1 310 ? 4.788 7.545 35.133 1.000 11.845 310 GLU AAA O 1
ATOM 2445 N N . VAL A 1 311 ? 4.908 6.672 33.066 1.000 13.896 311 VAL AAA N 1
ATOM 2446 C CA . VAL A 1 311 ? 4.102 5.477 33.401 1.000 14.295 311 VAL AAA CA 1
ATOM 2447 C C . VAL A 1 311 ? 5.006 4.364 33.953 1.000 14.553 311 VAL AAA C 1
ATOM 2448 O O . VAL A 1 311 ? 4.453 3.389 34.409 1.000 15.219 311 VAL AAA O 1
ATOM 2452 N N . GLY A 1 312 ? 6.325 4.494 33.837 1.000 12.562 312 GLY AAA N 1
ATOM 2453 C CA . GLY A 1 312 ? 7.340 3.552 34.348 1.000 12.995 312 GLY AAA CA 1
ATOM 2454 C C . GLY A 1 312 ? 7.684 2.458 33.355 1.000 14.400 312 GLY AAA C 1
ATOM 2455 O O . GLY A 1 312 ? 8.057 1.337 33.786 1.000 14.067 312 GLY AAA O 1
ATOM 2456 N N . TRP A 1 313 ? 7.564 2.741 32.061 1.000 12.121 313 TRP AAA N 1
ATOM 2457 C CA . TRP A 1 313 ? 8.223 1.897 31.034 1.000 11.067 313 TRP AAA CA 1
ATOM 2458 C C . TRP A 1 313 ? 9.716 2.188 31.122 1.000 11.920 313 TRP AAA C 1
ATOM 2459 O O . TRP A 1 313 ? 10.147 3.237 30.651 1.000 12.190 313 TRP AAA O 1
ATOM 2470 N N A ASN A 1 314 ? 10.493 1.244 31.634 0.500 11.772 314 ASN AAA N 1
ATOM 2471 N N B ASN A 1 314 ? 10.453 1.323 31.832 0.500 12.753 314 ASN AAA N 1
ATOM 2472 C CA A ASN A 1 314 ? 11.890 1.496 32.043 0.500 11.369 314 ASN AAA CA 1
ATOM 2473 C CA B ASN A 1 314 ? 11.880 1.503 32.206 0.500 12.956 314 ASN AAA CA 1
ATOM 2474 C C A ASN A 1 314 ? 12.882 0.686 31.193 0.500 10.808 314 ASN AAA C 1
ATOM 2475 C C B ASN A 1 314 ? 12.770 1.148 30.995 0.500 11.903 314 ASN AAA C 1
ATOM 2476 O O A ASN A 1 314 ? 14.013 1.125 31.240 0.500 7.841 314 ASN AAA O 1
ATOM 2477 O O B ASN A 1 314 ? 12.312 0.524 30.020 0.500 7.434 314 ASN AAA O 1
#

Secondary structure (P-SEA, 3-state):
cbbbbbccccccccaaaaaaaaaacccccccccccaaaaaaaaaaacccccccbbbbccaaaaaaaaaaccbbbbbbaaaaaccccccccccccccccbbbbbbbbbccccccccccccccccccccccccccccccccaaaaaaaaaaaacccaaaaaaaaaaaaaaccccccccaaaaaaaaaaccccbbbbbaaaaaaaaacccccaaaaaaaabbbbbcccbbbbbccccccccccaaaaaaaaaaaaacaaaaaaaaaaacccccccccccccccccbbbbbccccaaaaaaaaaaaaaaaaaaccc

Sequence (312 aa):
KEVKVYSGRHYNTDKEVYQKFQEQTGIKVRYIETDGKAIIERLKREGKNSQADLVILVDAAIIENNASKANLFQKINSNFLENSVPNNLRDPRNKWFGLTRRLRVIISNPDIVDITKIKNFEDLTNPSFKGKVCLRNRKSPYNQSLVSSNQIAKKGVGQTKIWLKGLISNVSTPYFSGDSSLIRAVGLGTCGIGIVNHYYVARMLDGVKGPRDASLAEKIKLIIPNPAHVNITAGGVYKYAENKTEAIKLLEYLASSEGSQGLANKTYEHPLKESSQNRIVSSKFGDFTPDNVTIKELGKFNSKAIEIMKEVGWNN

B-factor: mean 18.02, std 9.2, range [4.75, 61.34]